Protein 1MSP (pdb70)

InterPro domains:
  IPR000535 Major sperm protein (MSP) domain [PF00635] (10-113)
  IPR000535 Major sperm protein (MSP) domain [PS50202] (9-126)
  IPR008962 PapD-like superfamily [SSF49354] (5-126)
  IPR013783 Immunoglobulin-like fold [G3DSA:2.60.40.10] (2-127)
  IPR051155 Nematode Major Sperm [PTHR22920] (1-126)

Nearest PDB structures (foldseek):
  1msp-assembly1_A  TM=1.008E+00  e=8.948E-22  Ascaris suum
  2bvu-assembly3_C  TM=9.960E-01  e=2.518E-20  Ascaris suum
  2msp-assembly1_A  TM=1.002E+00  e=2.292E-19  Ascaris suum
  1grw-assembly2_B  TM=9.991E-01  e=4.131E-19  Caenorhabditis elegans
  3ikk-assembly1_B  TM=8.705E-01  e=1.548E-07  Homo sapiens

Secondary structure (DSSP, 8-state):
------EEEESSS-EEEES--SS---EEEEEEE-SSS-EEEEEEES-TTTEEEES-EEEE-TT-EEEEEEEE----GGGS--SS-EEEEEEEEPPTT--SS--THHHHSSS--EEEEEEEEEE-/-PPPEEEESSS-EEEESP-SS-EE--EEEEE-SSS-EEEEEEES-TTTEE-SSSEEEE-TT-EEEE--EE----TTTS--SS-EEEEEEEEPPTT--SS--GGGSSSSS--EEEEEEEEEE-

Organism: Ascaris suum (NCBI:txid6253)

Foldseek 3Di:
DDFQDDKAKPVGAAAEDEDDQADKDKDKMKIFAQDQAKKKKFKDKPDPPFKDKPPGIWIAGHRGMDMMIIIGHRDDPVDDDAVDIKMKMKMGGDDPPDDGDDDPCSVVDPDDIDMDIHYYHYHD/DADDKQKVVGAAAEDEDDQQDKDKDKMKIARQGQAKKKKAKDKDPPPFKDKPPGIFIAGHRGMDMMIIMGHHDDPVPDDQPDIKMKMKMFGDDDPDDRDHDCVVVPDPGDIDMDIHGYHYHD

Radius of gyration: 22.61 Å; Cα contacts (8 Å, |Δi|>4): 574; chains: 2; bounding box: 61×41×59 Å

Solvent-accessible surface area: 12755 Å² total; per-residue (Å²): 148,94,87,6,28,79,12,90,10,66,0,49,139,67,0,5,0,12,4,17,21,87,60,110,31,66,24,80,2,32,1,32,1,35,12,70,79,63,2,0,5,20,26,102,39,61,38,72,116,26,4,57,23,94,45,79,46,16,16,6,34,53,157,62,85,34,93,3,23,0,16,3,72,73,35,53,22,103,112,74,89,40,75,93,9,96,2,22,2,34,5,12,30,21,64,163,89,34,73,110,134,43,136,58,79,40,46,138,49,160,69,89,56,84,144,57,68,0,60,9,86,24,14,86,157,8,30,84,10,82,9,76,0,52,118,58,2,5,2,12,3,22,25,99,48,64,38,82,29,91,0,32,1,23,0,51,14,74,117,77,3,0,4,21,20,76,44,70,49,76,71,22,4,58,28,105,37,70,42,17,34,3,59,42,134,70,120,39,98,0,25,0,28,5,77,77,26,107,16,104,108,65,45,30,139,120,7,38,2,17,0,35,6,7,39,24,65,163,86,34,72,60,134,53,44,67,119,44,40,96,65,89,57,39,56,86,163,65,88,0,62,10,93,21,18,93

Structure (mmCIF, N/CA/C/O backbone):
data_1MSP
#
_entry.id   1MSP
#
_cell.length_a   215.360
_cell.length_b   38.480
_cell.length_c   32.460
_cell.angle_alpha   90.00
_cell.angle_beta   93.11
_cell.angle_gamma   90.00
#
_symmetry.space_group_name_H-M   'C 1 2 1'
#
loop_
_entity.id
_entity.type
_entity.pdbx_description
1 polymer 'MAJOR SPERM PROTEIN'
2 water water
#
loop_
_atom_site.group_PDB
_atom_site.id
_atom_site.type_symbol
_atom_site.label_atom_id
_atom_site.label_alt_id
_atom_site.label_comp_id
_atom_site.label_asym_id
_atom_site.label_entity_id
_atom_site.label_seq_id
_atom_site.pdbx_PDB_ins_code
_atom_site.Cartn_x
_atom_site.Cartn_y
_atom_site.Cartn_z
_atom_site.occupancy
_atom_site.B_iso_or_equiv
_atom_site.auth_seq_id
_atom_site.auth_comp_id
_atom_site.auth_asym_id
_atom_site.auth_atom_id
_atom_site.pdbx_PDB_model_num
ATOM 1 N N . SER A 1 3 ? -3.805 -13.181 7.311 1.00 100.00 3 SER A N 1
ATOM 2 C CA . SER A 1 3 ? -3.116 -12.274 8.221 1.00 99.31 3 SER A CA 1
ATOM 3 C C . SER A 1 3 ? -2.195 -12.957 9.236 1.00 98.57 3 SER A C 1
ATOM 4 O O . SER A 1 3 ? -2.575 -13.950 9.871 1.00 100.00 3 SER A O 1
ATOM 7 N N . VAL A 1 4 ? -0.989 -12.388 9.400 1.00 84.32 4 VAL A N 1
ATOM 8 C CA . VAL A 1 4 ? -0.001 -12.872 10.371 1.00 77.09 4 VAL A CA 1
ATOM 9 C C . VAL A 1 4 ? 0.517 -11.792 11.279 1.00 75.98 4 VAL A C 1
ATOM 10 O O . VAL A 1 4 ? 0.801 -10.663 10.876 1.00 86.27 4 VAL A O 1
ATOM 14 N N . PRO A 1 5 ? 0.659 -12.160 12.519 1.00 50.93 5 PRO A N 1
ATOM 15 C CA . PRO A 1 5 ? 1.188 -11.187 13.422 1.00 44.89 5 PRO A CA 1
ATOM 16 C C . PRO A 1 5 ? 2.634 -11.006 13.009 1.00 37.66 5 PRO A C 1
ATOM 17 O O . PRO A 1 5 ? 3.289 -11.968 12.602 1.00 38.19 5 PRO A O 1
ATOM 21 N N . PRO A 1 6 ? 3.096 -9.775 13.013 1.00 26.08 6 PRO A N 1
ATOM 22 C CA . PRO A 1 6 ? 4.453 -9.515 12.612 1.00 23.52 6 PRO A CA 1
ATOM 23 C C 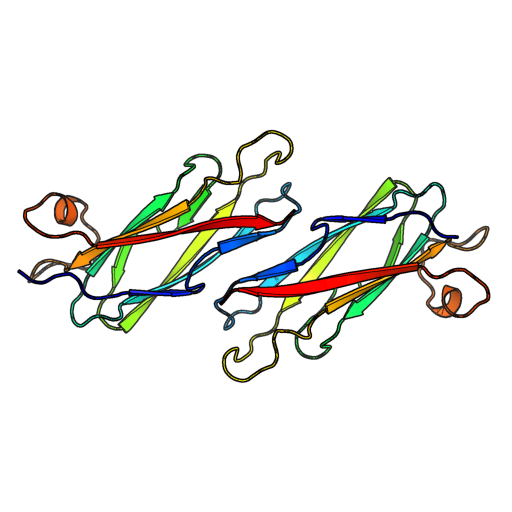. PRO A 1 6 ? 5.299 -10.296 13.575 1.00 38.55 6 PRO A C 1
ATOM 24 O O . PRO A 1 6 ? 4.913 -10.466 14.732 1.00 35.88 6 PRO A O 1
ATOM 28 N N . GLY A 1 7 ? 6.430 -10.806 13.125 1.00 41.70 7 GLY A N 1
ATOM 29 C CA . GLY A 1 7 ? 7.268 -11.569 14.027 1.00 44.87 7 GLY A CA 1
ATOM 30 C C . GLY A 1 7 ? 8.014 -10.704 15.052 1.00 53.23 7 GLY A C 1
ATOM 31 O O . GLY A 1 7 ? 7.759 -9.502 15.191 1.00 54.40 7 GLY A O 1
ATOM 32 N N . ASP A 1 8 ? 8.955 -11.316 15.781 1.00 41.41 8 ASP A N 1
ATOM 33 C CA . ASP A 1 8 ? 9.681 -10.543 16.750 1.00 33.95 8 ASP A CA 1
ATOM 34 C C . ASP A 1 8 ? 10.936 -9.962 16.231 1.00 36.54 8 ASP A C 1
ATOM 35 O O . ASP A 1 8 ? 11.578 -10.428 15.283 1.00 40.00 8 ASP A O 1
ATOM 40 N N . ILE A 1 9 ? 11.276 -8.915 16.938 1.00 37.86 9 ILE A N 1
ATOM 41 C CA . ILE A 1 9 ? 12.517 -8.216 16.732 1.00 36.75 9 ILE A CA 1
ATOM 42 C C . ILE A 1 9 ? 13.357 -8.290 18.002 1.00 41.53 9 ILE A C 1
ATOM 43 O O . ILE A 1 9 ? 12.864 -8.347 19.146 1.00 42.60 9 ILE A O 1
ATOM 48 N N . ASN A 1 10 ? 14.652 -8.212 17.766 1.00 37.40 10 ASN A N 1
ATOM 49 C CA . ASN A 1 10 ? 15.625 -8.207 18.831 1.00 36.22 10 ASN A CA 1
ATOM 50 C C . ASN A 1 10 ? 16.369 -6.880 18.881 1.00 35.75 10 ASN A C 1
ATOM 51 O O . ASN A 1 10 ? 16.881 -6.410 17.870 1.00 34.39 10 ASN A O 1
ATOM 56 N N . THR A 1 11 ? 16.423 -6.247 20.051 1.00 32.90 11 THR A N 1
ATOM 57 C CA . THR A 1 11 ? 17.155 -5.006 20.169 1.00 27.27 11 THR A CA 1
ATOM 58 C C . THR A 1 11 ? 18.242 -5.246 21.176 1.00 40.38 11 THR A C 1
ATOM 59 O O . THR A 1 11 ? 18.243 -6.206 21.939 1.00 43.03 11 THR A O 1
ATOM 63 N N . GLN A 1 12 ? 19.146 -4.295 21.189 1.00 42.04 12 GLN A N 1
ATOM 64 C CA . GLN A 1 12 ? 20.281 -4.270 22.063 1.00 31.47 12 GLN A CA 1
ATOM 65 C C . GLN A 1 12 ? 20.594 -2.833 22.388 1.00 36.05 12 GLN A C 1
ATOM 66 O O . GLN A 1 12 ? 20.942 -2.113 21.438 1.00 32.44 12 GLN A O 1
ATOM 72 N N . PRO A 1 13 ? 20.501 -2.396 23.676 1.00 24.35 13 PRO A N 1
ATOM 73 C CA . PRO A 1 13 ? 20.089 -3.145 24.862 1.00 20.73 13 PRO A CA 1
ATOM 74 C C . PRO A 1 13 ? 18.705 -3.718 24.695 1.00 33.44 13 PRO A C 1
ATOM 75 O O . PRO A 1 13 ? 17.853 -3.172 24.014 1.00 36.70 13 PRO A O 1
ATOM 79 N N . SER A 1 14 ? 18.506 -4.815 25.361 1.00 28.01 14 SER A N 1
ATOM 80 C CA . SER A 1 14 ? 17.248 -5.506 25.282 1.00 30.06 14 SER A CA 1
ATOM 81 C C . SER A 1 14 ? 16.112 -4.929 26.086 1.00 37.46 14 SER A C 1
ATOM 82 O O . SER A 1 14 ? 14.988 -5.290 25.798 1.00 54.96 14 SER A O 1
ATOM 85 N N . GLN A 1 15 ? 16.309 -4.148 27.130 1.00 26.38 15 GLN A N 1
ATOM 86 C CA . GLN A 1 15 ? 15.149 -3.717 27.913 1.00 21.32 15 GLN A CA 1
ATOM 87 C C . GLN A 1 15 ? 15.101 -2.236 28.204 1.00 28.30 15 GLN A C 1
ATOM 88 O O . GLN A 1 15 ? 14.083 -1.680 28.569 1.00 30.28 15 GLN A O 1
ATOM 94 N N . LYS A 1 16 ? 16.228 -1.577 28.073 1.00 26.08 16 LYS A N 1
ATOM 95 C CA . LYS A 1 16 ? 16.221 -0.165 28.340 1.00 20.46 16 LYS A CA 1
ATOM 96 C C . LYS A 1 16 ? 17.448 0.575 27.897 1.00 28.15 16 LYS A C 1
ATOM 97 O O . LYS A 1 16 ? 18.393 0.030 27.358 1.00 33.02 16 LYS A O 1
ATOM 103 N N . ILE A 1 17 ? 17.440 1.853 28.099 1.00 24.42 17 ILE A N 1
ATOM 104 C CA . ILE A 1 17 ? 18.609 2.531 27.690 1.00 25.60 17 ILE A CA 1
ATOM 105 C C . ILE A 1 17 ? 18.933 3.619 28.702 1.00 40.79 17 ILE A C 1
ATOM 106 O O . ILE A 1 17 ? 18.034 4.327 29.180 1.00 40.50 17 ILE A O 1
ATOM 111 N N . VAL A 1 18 ? 20.224 3.685 29.082 1.00 41.97 18 VAL A N 1
ATOM 112 C CA . VAL A 1 18 ? 20.728 4.613 30.082 1.00 36.13 18 VAL A CA 1
ATOM 113 C C . VAL A 1 18 ? 21.641 5.691 29.584 1.00 33.73 18 VAL A C 1
ATOM 114 O O . VAL A 1 18 ? 22.621 5.447 28.907 1.00 39.69 18 VAL A O 1
ATOM 118 N N . PHE A 1 19 ? 21.267 6.892 29.930 1.00 26.33 19 PHE A N 1
ATOM 119 C CA . PHE A 1 19 ? 22.008 8.056 29.588 1.00 33.42 19 PHE A CA 1
ATOM 120 C C . PHE A 1 19 ? 22.709 8.432 30.879 1.00 44.86 19 PHE A C 1
ATOM 121 O O . PHE A 1 19 ? 22.091 8.473 31.969 1.00 38.61 19 PHE A O 1
ATOM 129 N N . ASN A 1 20 ? 24.008 8.679 30.764 1.00 43.39 20 ASN A N 1
ATOM 130 C CA . ASN A 1 20 ? 24.836 9.000 31.918 1.00 40.52 20 ASN A CA 1
ATOM 131 C C . ASN A 1 20 ? 25.200 10.459 31.981 1.00 42.73 20 ASN A C 1
ATOM 132 O O . ASN A 1 20 ? 25.574 11.012 30.940 1.00 46.19 20 ASN A O 1
ATOM 137 N N . ALA A 1 21 ? 25.148 11.076 33.183 1.00 34.28 21 ALA A N 1
ATOM 138 C CA . ALA A 1 21 ? 25.589 12.482 33.345 1.00 33.99 21 ALA A CA 1
ATOM 139 C C . ALA A 1 21 ? 27.074 12.534 32.964 1.00 36.63 21 ALA A C 1
ATOM 140 O O . ALA A 1 21 ? 27.739 11.509 32.968 1.00 43.18 21 ALA A O 1
ATOM 142 N N . PRO A 1 22 ? 27.657 13.672 32.653 1.00 32.32 22 PRO A N 1
ATOM 143 C CA . PRO A 1 22 ? 27.070 14.987 32.604 1.00 35.22 22 PRO A CA 1
ATOM 144 C C . PRO A 1 22 ? 26.203 15.254 31.338 1.00 57.83 22 PRO A C 1
ATOM 145 O O . PRO A 1 22 ? 26.488 14.782 30.219 1.00 55.76 22 PRO A O 1
ATOM 149 N N . TYR A 1 23 ? 25.163 16.084 31.547 1.00 57.29 23 TYR A N 1
ATOM 150 C CA . TYR A 1 23 ? 24.200 16.494 30.531 1.00 55.71 23 TYR A CA 1
ATOM 151 C C . TYR A 1 23 ? 24.418 17.884 29.937 1.00 61.16 23 TYR A C 1
ATOM 152 O O . TYR A 1 23 ? 23.474 18.655 29.754 1.00 61.51 23 TYR A O 1
ATOM 161 N N . ASP A 1 24 ? 25.659 18.220 29.625 1.00 58.49 24 ASP A N 1
ATOM 162 C CA . ASP A 1 24 ? 25.925 19.523 29.066 1.00 59.11 24 ASP A CA 1
ATOM 163 C C . ASP A 1 24 ? 26.526 19.375 27.709 1.00 66.10 24 ASP A C 1
ATOM 164 O O . ASP A 1 24 ? 26.960 20.321 27.063 1.00 62.80 24 ASP A O 1
ATOM 169 N N . ASP A 1 25 ? 26.515 18.140 27.298 1.00 74.28 25 ASP A N 1
ATOM 170 C CA . ASP A 1 25 ? 27.035 17.836 26.000 1.00 83.52 25 ASP A CA 1
ATOM 171 C C . ASP A 1 25 ? 26.007 16.993 25.225 1.00 88.52 25 ASP A C 1
ATOM 172 O O . ASP A 1 25 ? 25.145 16.322 25.813 1.00 81.49 25 ASP A O 1
ATOM 174 N N . LYS A 1 26 ? 26.076 17.044 23.896 1.00 85.54 26 LYS A N 1
ATOM 175 C CA . LYS A 1 26 ? 25.162 16.244 23.111 1.00 83.75 26 LYS A CA 1
ATOM 176 C C . LYS A 1 26 ? 25.707 14.829 23.026 1.00 79.06 26 LYS A C 1
ATOM 177 O O . LYS A 1 26 ? 26.649 14.541 22.276 1.00 74.13 26 LYS A O 1
ATOM 181 N N . HIS A 1 27 ? 25.090 13.966 23.836 1.00 74.28 27 HIS A N 1
ATOM 182 C CA . HIS A 1 27 ? 25.424 12.552 23.955 1.00 71.67 27 HIS A CA 1
ATOM 183 C C . HIS A 1 27 ? 24.684 11.628 22.949 1.00 66.04 27 HIS A C 1
ATOM 184 O O . HIS A 1 27 ? 23.478 11.413 23.045 1.00 73.56 27 HIS A O 1
ATOM 186 N N . THR A 1 28 ? 25.415 11.047 21.984 1.00 46.93 28 THR A N 1
ATOM 187 C CA . THR A 1 28 ? 24.825 10.160 20.994 1.00 41.87 28 THR A CA 1
ATOM 188 C C . THR A 1 28 ? 25.105 8.659 21.151 1.00 47.34 28 THR A C 1
ATOM 189 O O . THR A 1 28 ? 26.113 8.182 20.651 1.00 53.65 28 THR A O 1
ATOM 193 N N . TYR A 1 29 ? 24.202 7.891 21.797 1.00 40.71 29 TYR A N 1
ATOM 194 C CA . TYR A 1 29 ? 24.332 6.439 21.978 1.00 37.99 29 TYR A CA 1
ATOM 195 C C . TYR A 1 29 ? 23.950 5.718 20.686 1.00 45.66 29 TYR A C 1
ATOM 196 O O . TYR A 1 29 ? 23.833 6.353 19.649 1.00 50.24 29 TYR A O 1
ATOM 205 N N . HIS A 1 30 ? 23.760 4.393 20.719 1.00 40.28 30 HIS A N 1
ATOM 206 C CA . HIS A 1 30 ? 23.419 3.627 19.525 1.00 36.09 30 HIS A CA 1
ATOM 207 C C . HIS A 1 30 ? 22.563 2.426 19.884 1.00 47.89 30 HIS A C 1
ATOM 208 O O . HIS A 1 30 ? 22.656 1.896 20.983 1.00 54.65 30 HIS A O 1
ATOM 215 N N . ILE A 1 31 ? 21.713 1.989 18.945 1.00 46.75 31 ILE A N 1
ATOM 216 C CA . ILE A 1 31 ? 20.885 0.829 19.167 1.00 43.35 31 ILE A CA 1
ATOM 217 C C . ILE A 1 31 ? 21.005 -0.105 17.999 1.00 34.01 31 ILE A C 1
ATOM 218 O O . ILE A 1 31 ? 21.281 0.319 16.894 1.00 41.82 31 ILE A O 1
ATOM 223 N N . LYS A 1 32 ? 20.815 -1.376 18.248 1.00 26.37 32 LYS A N 1
ATOM 224 C CA . LYS A 1 32 ? 20.904 -2.378 17.228 1.00 28.41 32 LYS A CA 1
ATOM 225 C C . LYS A 1 32 ? 19.557 -3.017 17.145 1.00 31.12 32 LYS A C 1
ATOM 226 O O . LYS A 1 32 ? 19.009 -3.430 18.172 1.00 27.81 32 LYS A O 1
ATOM 231 N N . ILE A 1 33 ? 19.032 -3.069 15.931 1.00 31.50 33 ILE A N 1
ATOM 232 C CA . ILE A 1 33 ? 17.758 -3.699 15.741 1.00 33.78 33 ILE A CA 1
ATOM 233 C C . ILE A 1 33 ? 17.909 -4.808 14.775 1.00 29.21 33 ILE A C 1
ATOM 234 O O . ILE A 1 33 ? 18.532 -4.713 13.715 1.00 35.98 33 ILE A O 1
ATOM 239 N N . THR A 1 34 ? 17.303 -5.869 15.141 1.00 23.75 34 THR A N 1
ATOM 240 C CA . THR A 1 34 ? 17.413 -6.976 14.264 1.00 29.36 34 THR A CA 1
ATOM 241 C C . THR A 1 34 ? 16.077 -7.613 13.975 1.00 34.75 34 THR A C 1
ATOM 242 O O . THR A 1 34 ? 15.252 -7.738 14.855 1.00 31.73 34 THR A O 1
ATOM 246 N N . ASN A 1 35 ? 15.835 -8.007 12.733 1.00 32.40 35 ASN A N 1
ATOM 247 C CA . ASN A 1 35 ? 14.570 -8.646 12.440 1.00 29.52 35 ASN A CA 1
ATOM 248 C C . ASN A 1 35 ? 14.650 -10.126 12.738 1.00 38.25 35 ASN A C 1
ATOM 249 O O . ASN A 1 35 ? 15.226 -10.886 11.939 1.00 41.43 35 ASN A O 1
ATOM 254 N N . ALA A 1 36 ? 14.056 -10.549 13.863 1.00 32.29 36 ALA A N 1
ATOM 255 C CA . ALA A 1 36 ? 14.097 -11.954 14.233 1.00 32.79 36 ALA A CA 1
ATOM 256 C C . ALA A 1 36 ? 12.917 -12.759 13.775 1.00 44.30 36 ALA A C 1
ATOM 257 O O . ALA A 1 36 ? 12.567 -13.746 14.404 1.00 47.31 36 ALA A O 1
ATOM 259 N N . GLY A 1 37 ? 12.328 -12.332 12.673 1.00 52.41 37 GLY A N 1
ATOM 260 C CA . GLY A 1 37 ? 11.179 -12.995 12.094 1.00 54.38 37 GLY A CA 1
ATOM 261 C C . GLY A 1 37 ? 11.485 -13.668 10.758 1.00 61.03 37 GLY A C 1
ATOM 262 O O . GLY A 1 37 ? 12.635 -13.699 10.300 1.00 60.72 37 GLY A O 1
ATOM 263 N N . GLY A 1 38 ? 10.416 -14.188 10.136 1.00 58.03 38 GLY A N 1
ATOM 264 C CA . GLY A 1 38 ? 10.459 -14.864 8.851 1.00 52.40 38 GLY A CA 1
ATOM 265 C C . GLY A 1 38 ? 10.113 -13.964 7.662 1.00 49.02 38 GLY A C 1
ATOM 266 O O . GLY A 1 38 ? 10.407 -14.319 6.528 1.00 52.66 38 GLY A O 1
ATOM 267 N N . ARG A 1 39 ? 9.494 -12.805 7.890 1.00 42.78 39 ARG A N 1
ATOM 268 C CA . ARG A 1 39 ? 9.135 -11.917 6.780 1.00 44.03 39 ARG A CA 1
ATOM 269 C C . ARG A 1 39 ? 9.562 -10.492 6.989 1.00 40.29 39 ARG A C 1
ATOM 270 O O . ARG A 1 39 ? 9.579 -10.005 8.107 1.00 50.03 39 ARG A O 1
ATOM 274 N N . ARG A 1 40 ? 9.857 -9.856 5.864 1.00 24.15 40 ARG A N 1
ATOM 275 C CA . ARG A 1 40 ? 10.236 -8.479 5.791 1.00 20.34 40 ARG A CA 1
ATOM 276 C C . ARG A 1 40 ? 9.295 -7.670 6.628 1.00 23.83 40 ARG A C 1
ATOM 277 O O . ARG A 1 40 ? 8.138 -8.042 6.818 1.00 33.30 40 ARG A O 1
ATOM 285 N N . ILE A 1 41 ? 9.792 -6.597 7.166 1.00 17.83 41 ILE A N 1
ATOM 286 C CA . ILE A 1 41 ? 8.951 -5.778 8.017 1.00 24.51 41 ILE A CA 1
ATOM 287 C C . ILE A 1 41 ? 9.414 -4.345 7.823 1.00 25.54 41 ILE A C 1
ATOM 288 O O . ILE A 1 41 ? 10.470 -4.114 7.295 1.00 32.65 41 ILE A O 1
ATOM 293 N N . GLY A 1 42 ? 8.632 -3.375 8.232 1.00 17.26 42 GLY A N 1
ATOM 294 C CA . GLY A 1 42 ? 8.977 -1.978 8.112 1.00 16.44 42 GLY A CA 1
ATOM 295 C C . GLY A 1 42 ? 8.843 -1.498 9.526 1.00 22.88 42 GLY A C 1
ATOM 296 O O . GLY A 1 42 ? 8.094 -2.070 10.321 1.00 23.04 42 GLY A O 1
ATOM 297 N N . TRP A 1 43 ? 9.586 -0.503 9.870 1.00 18.23 43 TRP A N 1
ATOM 298 C CA . TRP A 1 43 ? 9.502 -0.120 11.251 1.00 23.91 43 TRP A CA 1
ATOM 299 C C . TRP A 1 43 ? 9.725 1.347 11.271 1.00 22.22 43 TRP A C 1
ATOM 300 O O . TRP A 1 43 ? 10.278 1.918 10.329 1.00 23.71 43 TRP A O 1
ATOM 311 N N . ALA A 1 44 ? 9.257 1.931 12.338 1.00 21.24 44 ALA A N 1
ATOM 312 C CA . ALA A 1 44 ? 9.411 3.348 12.528 1.00 29.85 44 ALA A CA 1
ATOM 313 C C . ALA A 1 44 ? 9.499 3.569 14.026 1.00 33.32 44 ALA A C 1
ATOM 314 O O . ALA A 1 44 ? 9.046 2.691 14.757 1.00 30.43 44 ALA A O 1
ATOM 316 N N . ILE A 1 45 ? 10.110 4.693 14.441 1.00 32.60 45 ILE A N 1
ATOM 317 C CA . ILE A 1 45 ? 10.353 5.047 15.848 1.00 34.32 45 ILE A CA 1
ATOM 318 C C . ILE A 1 45 ? 9.652 6.301 16.281 1.00 42.98 45 ILE A C 1
ATOM 319 O O . ILE A 1 45 ? 9.375 7.189 15.486 1.00 42.24 45 ILE A O 1
ATOM 324 N N . LYS A 1 46 ? 9.406 6.358 17.568 1.00 43.04 46 LYS A N 1
ATOM 325 C CA . LYS A 1 46 ? 8.773 7.499 18.170 1.00 43.81 46 LYS A CA 1
ATOM 326 C C . LYS A 1 46 ? 9.457 7.770 19.521 1.00 47.96 46 LYS A C 1
ATOM 327 O O . LYS A 1 46 ? 9.851 6.832 20.224 1.00 49.63 46 LYS A O 1
ATOM 331 N N . THR A 1 47 ? 9.621 9.023 19.923 1.00 40.39 47 THR A N 1
ATOM 332 C CA . THR A 1 47 ? 10.256 9.292 21.213 1.00 38.19 47 THR A CA 1
ATOM 333 C C . THR A 1 47 ? 9.343 10.157 22.021 1.00 48.23 47 THR A C 1
ATOM 334 O O . THR A 1 47 ? 8.444 10.774 21.466 1.00 52.27 47 THR A O 1
ATOM 338 N N . THR A 1 48 ? 9.571 10.196 23.329 1.00 47.84 48 THR A N 1
ATOM 339 C CA . THR A 1 48 ? 8.702 10.996 24.182 1.00 44.98 48 THR A CA 1
ATOM 340 C C . THR A 1 48 ? 8.965 12.462 24.099 1.00 50.47 48 THR A C 1
ATOM 341 O O . THR A 1 48 ? 8.092 13.221 24.491 1.00 50.18 48 THR A O 1
ATOM 345 N N . ASN A 1 49 ? 10.165 12.833 23.635 1.00 52.24 49 ASN A N 1
ATOM 346 C CA . ASN A 1 49 ? 10.603 14.223 23.513 1.00 51.85 49 ASN A CA 1
ATOM 347 C C . ASN A 1 49 ? 11.151 14.565 22.137 1.00 57.65 49 ASN A C 1
ATOM 348 O O . ASN A 1 49 ? 12.299 14.244 21.791 1.00 52.92 49 ASN A O 1
ATOM 353 N N . MET A 1 50 ? 10.351 15.247 21.332 1.00 50.98 50 MET A N 1
ATOM 354 C CA . MET A 1 50 ? 10.869 15.604 20.037 1.00 48.54 50 MET A CA 1
ATOM 355 C C . MET A 1 50 ? 12.075 16.535 20.175 1.00 63.79 50 MET A C 1
ATOM 356 O O . MET A 1 50 ? 13.016 16.468 19.375 1.00 73.03 50 MET A O 1
ATOM 357 N N . ARG A 1 51 ? 12.033 17.424 21.185 1.00 61.24 51 ARG A N 1
ATOM 358 C CA . ARG A 1 51 ? 13.088 18.412 21.424 1.00 65.43 51 ARG A CA 1
ATOM 359 C C . ARG A 1 51 ? 14.383 17.826 21.921 1.00 69.00 51 ARG A C 1
ATOM 360 O O . ARG A 1 51 ? 15.431 17.966 21.293 1.00 65.80 51 ARG A O 1
ATOM 363 N N . ARG A 1 52 ? 14.271 17.180 23.079 1.00 68.31 52 ARG A N 1
ATOM 364 C CA . ARG A 1 52 ? 15.398 16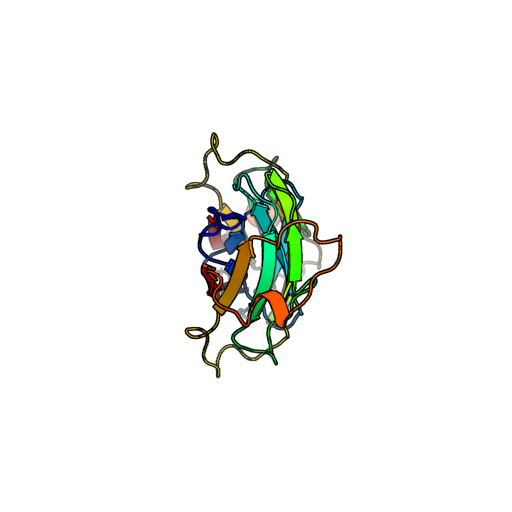.553 23.735 1.00 68.88 52 ARG A CA 1
ATOM 365 C C . ARG A 1 52 ? 15.973 15.322 23.022 1.00 71.41 52 ARG A C 1
ATOM 366 O O . ARG A 1 52 ? 17.178 15.288 22.789 1.00 74.64 52 ARG A O 1
ATOM 374 N N . LEU A 1 53 ? 15.109 14.350 22.619 1.00 60.17 53 LEU A N 1
ATOM 375 C CA . LEU A 1 53 ? 15.502 13.108 21.888 1.00 51.65 53 LEU A CA 1
ATOM 376 C C . LEU A 1 53 ? 15.510 13.191 20.351 1.00 60.16 53 LEU A C 1
ATOM 377 O O . LEU A 1 53 ? 14.780 13.932 19.683 1.00 70.46 53 LEU A O 1
ATOM 382 N N . SER A 1 54 ? 16.359 12.381 19.774 1.00 47.20 54 SER A N 1
ATOM 383 C CA . SER A 1 54 ? 16.447 12.340 18.351 1.00 46.24 54 SER A CA 1
ATOM 384 C C . SER A 1 54 ? 16.904 10.946 17.902 1.00 58.57 54 SER A C 1
ATOM 385 O O . SER A 1 54 ? 17.615 10.241 18.626 1.00 61.66 54 SER A O 1
ATOM 388 N N . VAL A 1 55 ? 16.456 10.519 16.713 1.00 49.26 55 VAL A N 1
ATOM 389 C CA . VAL A 1 55 ? 16.839 9.233 16.189 1.00 35.54 55 VAL A CA 1
ATOM 390 C C . VAL A 1 55 ? 17.107 9.306 14.732 1.00 39.82 55 VAL A C 1
ATOM 391 O O . VAL A 1 55 ? 16.531 10.110 14.008 1.00 51.07 55 VAL A O 1
ATOM 395 N N . ASP A 1 56 ? 17.996 8.443 14.324 1.00 33.45 56 ASP A N 1
ATOM 396 C CA . ASP A 1 56 ? 18.393 8.419 12.968 1.00 33.70 56 ASP A CA 1
ATOM 397 C C . ASP A 1 56 ? 19.041 7.101 12.746 1.00 42.59 56 ASP A C 1
ATOM 398 O O . ASP A 1 56 ? 19.963 6.728 13.435 1.00 51.79 56 ASP A O 1
ATOM 403 N N . PRO A 1 57 ? 18.525 6.382 11.792 1.00 36.55 57 PRO A N 1
ATOM 404 C CA . PRO A 1 57 ? 17.416 6.774 10.980 1.00 31.11 57 PRO A CA 1
ATOM 405 C C . PRO A 1 57 ? 16.178 6.497 11.788 1.00 38.64 57 PRO A C 1
ATOM 406 O O . PRO A 1 57 ? 16.221 5.699 12.738 1.00 38.00 57 PRO A O 1
ATOM 410 N N . PRO A 1 58 ? 15.094 7.155 11.372 1.00 41.69 58 PRO A N 1
ATOM 411 C CA . PRO A 1 58 ? 13.757 7.125 11.978 1.00 39.68 58 PRO A CA 1
ATOM 412 C C . PRO A 1 58 ? 12.796 6.022 11.506 1.00 41.87 58 PRO A C 1
ATOM 413 O O . PRO A 1 58 ? 11.773 5.738 12.182 1.00 40.24 58 PRO A O 1
ATOM 417 N N . CYS A 1 59 ? 13.087 5.392 10.372 1.00 28.00 59 CYS A N 1
ATOM 418 C CA . CYS A 1 59 ? 12.201 4.322 9.931 1.00 31.86 59 CYS A CA 1
ATOM 419 C C . CYS A 1 59 ? 12.882 3.526 8.884 1.00 31.66 59 CYS A C 1
ATOM 420 O O . CYS A 1 59 ? 13.962 3.895 8.455 1.00 35.42 59 CYS A O 1
ATOM 423 N N . GLY A 1 60 ? 12.261 2.438 8.463 1.00 22.92 60 GLY A N 1
ATOM 424 C CA . GLY A 1 60 ? 12.930 1.673 7.442 1.00 17.05 60 GLY A CA 1
ATOM 425 C C . GLY A 1 60 ? 12.252 0.355 7.286 1.00 23.72 60 GLY A C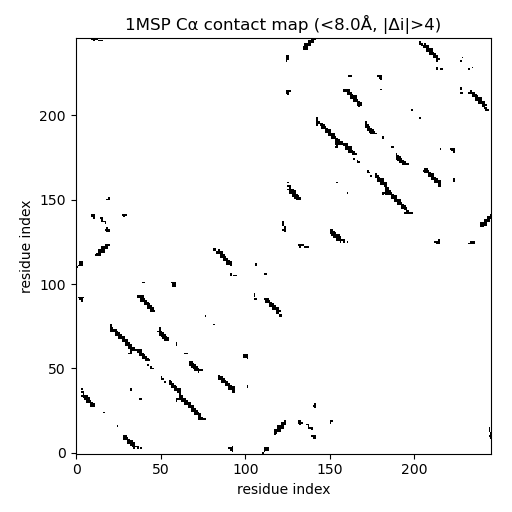 1
ATOM 426 O O . GLY A 1 60 ? 11.159 0.171 7.849 1.00 29.78 60 GLY A O 1
ATOM 427 N N . VAL A 1 61 ? 12.955 -0.540 6.544 1.00 21.17 61 VAL A N 1
ATOM 428 C CA . VAL A 1 61 ? 12.584 -1.907 6.189 1.00 24.61 61 VAL A CA 1
ATOM 429 C C . VAL A 1 61 ? 13.757 -2.855 6.365 1.00 24.49 61 VAL A C 1
ATOM 430 O O . VAL A 1 61 ? 14.805 -2.537 5.863 1.00 27.99 61 VAL A O 1
ATOM 434 N N . LEU A 1 62 ? 13.562 -4.012 7.031 1.00 25.07 62 LEU A N 1
ATOM 435 C CA . LEU A 1 62 ? 14.562 -5.052 7.290 1.00 23.10 62 LEU A CA 1
ATOM 436 C C . LEU A 1 62 ? 14.106 -6.387 6.782 1.00 27.65 62 LEU A C 1
ATOM 437 O O . LEU A 1 62 ? 13.056 -6.869 7.169 1.00 29.96 62 LEU A O 1
ATOM 442 N N . ASP A 1 63 ? 14.897 -7.067 5.989 1.00 31.09 63 ASP A N 1
ATOM 443 C CA . ASP A 1 63 ? 14.471 -8.382 5.619 1.00 23.77 63 ASP A CA 1
ATOM 444 C C . ASP A 1 63 ? 14.796 -9.234 6.811 1.00 35.92 63 ASP A C 1
ATOM 445 O O . ASP A 1 63 ? 15.514 -8.801 7.705 1.00 43.77 63 ASP A O 1
ATOM 450 N N . PRO A 1 64 ? 14.284 -10.447 6.835 1.00 39.80 64 PRO A N 1
ATOM 451 C CA . PRO A 1 64 ? 14.506 -11.321 7.978 1.00 40.16 64 PRO A CA 1
ATOM 452 C C . PRO A 1 64 ? 15.960 -11.511 8.340 1.00 45.86 64 PRO A C 1
ATOM 453 O O . PRO A 1 64 ? 16.745 -11.797 7.459 1.00 45.63 64 PRO A O 1
ATOM 457 N N . LYS A 1 65 ? 16.288 -11.381 9.644 1.00 46.67 65 LYS A N 1
ATOM 458 C CA . LYS A 1 65 ? 17.637 -11.558 10.172 1.00 34.74 65 LYS A CA 1
ATOM 459 C C . LYS A 1 65 ? 18.526 -10.411 9.796 1.00 38.41 65 LYS A C 1
ATOM 460 O O . LYS A 1 65 ? 19.718 -10.514 9.956 1.00 47.59 65 LYS A O 1
ATOM 466 N N . GLU A 1 66 ? 17.974 -9.349 9.252 1.00 37.27 66 GLU A N 1
ATOM 467 C CA . GLU A 1 66 ? 18.760 -8.203 8.843 1.00 32.45 66 GLU A CA 1
ATOM 468 C C . GLU A 1 66 ? 18.848 -7.306 10.034 1.00 33.09 66 GLU A C 1
ATOM 469 O O . GLU A 1 66 ? 17.998 -7.357 10.917 1.00 37.77 66 GLU A O 1
ATOM 475 N N . LYS A 1 67 ? 19.863 -6.475 10.088 1.00 29.41 67 LYS A N 1
ATOM 476 C CA . LYS A 1 67 ? 19.927 -5.639 11.258 1.00 28.19 67 LYS A CA 1
ATOM 477 C C . LYS A 1 67 ? 20.309 -4.239 10.930 1.00 31.15 67 LYS A C 1
ATOM 478 O O . LYS A 1 67 ? 20.915 -3.946 9.915 1.00 39.92 67 LYS A O 1
ATOM 482 N N . VAL A 1 68 ? 19.919 -3.373 11.815 1.00 22.36 68 VAL A N 1
ATOM 483 C CA . VAL A 1 68 ? 20.237 -2.027 11.584 1.00 24.30 68 VAL A CA 1
ATOM 484 C C . VAL A 1 68 ? 20.745 -1.402 12.870 1.00 33.00 68 VAL A C 1
ATOM 485 O O . VAL A 1 68 ? 20.334 -1.773 13.980 1.00 26.98 68 VAL A O 1
ATOM 489 N N . LEU A 1 69 ? 21.634 -0.442 12.673 1.00 34.98 69 LEU A N 1
ATOM 490 C CA . LEU A 1 69 ? 22.254 0.295 13.738 1.00 39.31 69 LEU A CA 1
ATOM 491 C C . LEU A 1 69 ? 21.828 1.726 13.671 1.00 44.77 69 LEU A C 1
ATOM 492 O O . LEU A 1 69 ? 22.207 2.506 12.787 1.00 49.38 69 LEU A O 1
ATOM 497 N N . MET A 1 70 ? 21.016 2.063 14.641 1.00 37.45 70 MET A N 1
ATOM 498 C CA . MET A 1 70 ? 20.481 3.378 14.681 1.00 37.71 70 MET A CA 1
ATOM 499 C C . MET A 1 70 ? 20.986 4.246 15.802 1.00 44.16 70 MET A C 1
ATOM 500 O O . MET A 1 70 ? 21.364 3.758 16.869 1.00 39.50 70 MET A O 1
ATOM 505 N N . ALA A 1 71 ? 20.912 5.557 15.544 1.00 38.23 71 ALA A N 1
ATOM 506 C CA . ALA A 1 71 ? 21.387 6.547 16.466 1.00 36.54 71 ALA A CA 1
ATOM 507 C C . ALA A 1 71 ? 20.446 7.416 17.307 1.00 46.18 71 ALA A C 1
ATOM 508 O O . ALA A 1 71 ? 19.717 8.266 16.818 1.00 50.02 71 ALA A O 1
ATOM 510 N N . VAL A 1 72 ? 20.565 7.262 18.627 1.00 39.01 72 VAL A N 1
ATOM 511 C CA . VAL A 1 72 ? 19.813 8.033 19.589 1.00 35.48 72 VAL A CA 1
ATOM 512 C C . VAL A 1 72 ? 20.661 9.158 20.210 1.00 49.66 72 VAL A C 1
ATOM 513 O O . VAL A 1 72 ? 21.765 8.925 20.667 1.00 58.73 72 VAL A O 1
ATOM 517 N N . SER A 1 73 ? 20.141 10.392 20.234 1.00 40.99 73 SER A N 1
ATOM 518 C CA . SER A 1 73 ? 20.843 11.522 20.776 1.00 34.56 73 SER A CA 1
ATOM 519 C C . SER A 1 73 ? 20.170 12.163 21.929 1.00 48.53 73 SER A C 1
ATOM 520 O O . SER A 1 73 ? 19.030 11.874 22.218 1.00 51.20 73 SER A O 1
ATOM 523 N N . CYS A 1 74 ? 20.906 13.039 22.591 1.00 55.08 74 CYS A N 1
ATOM 524 C CA . CYS A 1 74 ? 20.390 13.749 23.738 1.00 52.08 74 CYS A CA 1
ATOM 525 C C . CYS A 1 74 ? 20.927 15.172 23.646 1.00 70.22 74 CYS A C 1
ATOM 526 O O . CYS A 1 74 ? 22.068 15.344 23.241 1.00 75.81 74 CYS A O 1
ATOM 529 N N . ASP A 1 75 ? 20.087 16.184 23.928 1.00 74.37 75 ASP A N 1
ATOM 530 C CA . ASP A 1 75 ? 20.471 17.602 23.877 1.00 73.59 75 ASP A CA 1
ATOM 531 C C . ASP A 1 75 ? 20.818 17.979 25.288 1.00 59.88 75 ASP A C 1
ATOM 532 O O . ASP A 1 75 ? 20.488 17.268 26.253 1.00 51.95 75 ASP A O 1
ATOM 537 N N . THR A 1 76 ? 21.493 19.087 25.381 1.00 50.52 76 THR A N 1
ATOM 538 C CA . THR A 1 76 ? 21.865 19.568 26.660 1.00 47.73 76 THR A CA 1
ATOM 539 C C . THR A 1 76 ? 20.570 19.793 27.394 1.00 55.97 76 THR A C 1
ATOM 540 O O . THR A 1 76 ? 19.519 19.938 26.776 1.00 59.14 76 THR A O 1
ATOM 544 N N . PHE A 1 77 ? 20.634 19.840 28.702 1.00 51.09 77 PHE A N 1
ATOM 545 C CA . PHE A 1 77 ? 19.431 20.094 29.448 1.00 47.40 77 PHE A CA 1
ATOM 546 C C . PHE A 1 77 ? 19.772 20.237 30.907 1.00 62.24 77 PHE A C 1
ATOM 547 O O . PHE A 1 77 ? 20.948 20.185 31.240 1.00 70.02 77 PHE A O 1
ATOM 555 N N . ASN A 1 78 ? 18.771 20.446 31.767 1.00 65.84 78 ASN A N 1
ATOM 556 C CA . ASN A 1 78 ? 18.976 20.626 33.215 1.00 68.20 78 ASN A CA 1
ATOM 557 C C . ASN A 1 78 ? 18.128 19.683 34.040 1.00 70.52 78 ASN A C 1
ATOM 558 O O . ASN A 1 78 ? 16.974 19.958 34.367 1.00 71.24 78 ASN A O 1
ATOM 560 N N . ALA A 1 79 ? 18.729 18.582 34.400 1.00 64.85 79 ALA A N 1
ATOM 561 C CA . ALA A 1 79 ? 18.074 17.552 35.166 1.00 65.04 79 ALA A CA 1
ATOM 562 C C . ALA A 1 79 ? 17.381 17.977 36.447 1.00 78.84 79 ALA A C 1
ATOM 563 O O . ALA A 1 79 ? 16.364 17.412 36.849 1.00 74.59 79 ALA A O 1
ATOM 565 N N . ALA A 1 80 ? 17.995 18.937 37.113 1.00 95.74 80 ALA A N 1
ATOM 566 C CA . ALA A 1 80 ? 17.531 19.443 38.393 1.00 98.68 80 ALA A CA 1
ATOM 567 C C . ALA A 1 80 ? 16.101 19.953 38.393 1.00 100.00 80 ALA A C 1
ATOM 568 O O . ALA A 1 80 ? 15.477 20.136 39.443 1.00 100.00 80 ALA A O 1
ATOM 570 N N . THR A 1 81 ? 15.563 20.181 37.212 1.00 92.42 81 THR A N 1
ATOM 571 C CA . THR A 1 81 ? 14.231 20.715 37.146 1.00 89.77 81 THR A CA 1
ATOM 572 C C . THR A 1 81 ? 13.297 20.039 36.163 1.00 92.24 81 THR A C 1
ATOM 573 O O . THR A 1 81 ? 12.152 20.449 36.029 1.00 100.00 81 THR A O 1
ATOM 577 N N . GLU A 1 82 ? 13.740 19.033 35.439 1.00 77.50 82 GLU A N 1
ATOM 578 C CA . GLU A 1 82 ? 12.823 18.443 34.494 1.00 71.55 82 GLU A CA 1
ATOM 579 C C . GLU A 1 82 ? 12.387 17.057 34.865 1.00 74.00 82 GLU A C 1
ATOM 580 O O . GLU A 1 82 ? 12.773 16.527 35.917 1.00 72.02 82 GLU A O 1
ATOM 586 N N . ASP A 1 83 ? 11.558 16.490 33.988 1.00 69.03 83 ASP A N 1
ATOM 587 C CA . ASP A 1 83 ? 11.114 15.151 34.240 1.00 66.81 83 ASP A CA 1
ATOM 588 C C . ASP A 1 83 ? 11.969 14.147 33.531 1.00 69.44 83 ASP A C 1
ATOM 589 O O . ASP A 1 83 ? 12.216 14.258 32.321 1.00 66.00 83 ASP A O 1
ATOM 594 N N . LEU A 1 84 ? 12.435 13.204 34.353 1.00 65.76 84 LEU A N 1
ATOM 595 C CA . LEU A 1 84 ? 13.320 12.143 33.934 1.00 62.73 84 LEU A CA 1
ATOM 596 C C . LEU A 1 84 ? 12.847 10.755 34.239 1.00 65.13 84 LEU A C 1
ATOM 597 O O . LEU A 1 84 ? 13.499 9.796 33.822 1.00 70.44 84 LEU A O 1
ATOM 602 N N . ASN A 1 85 ? 11.754 10.620 34.945 1.00 54.86 85 ASN A N 1
ATOM 603 C CA . ASN A 1 85 ? 11.293 9.284 35.210 1.00 52.66 85 ASN A CA 1
ATOM 604 C C . ASN A 1 85 ? 10.354 8.831 34.093 1.00 46.77 85 ASN A C 1
ATOM 605 O O . ASN A 1 85 ? 9.893 7.708 34.157 1.00 50.95 85 ASN A O 1
ATOM 606 N N . ASN A 1 86 ? 10.067 9.690 33.088 1.00 37.81 86 ASN A N 1
ATOM 607 C CA . ASN A 1 86 ? 9.086 9.377 32.028 1.00 42.46 86 ASN A CA 1
ATOM 608 C C . ASN A 1 86 ? 9.413 9.285 30.519 1.00 46.47 86 ASN A C 1
ATOM 609 O O . ASN A 1 86 ? 8.478 9.174 29.744 1.00 45.20 86 ASN A O 1
ATOM 614 N N . ASP A 1 87 ? 10.658 9.356 30.067 1.00 37.52 87 ASP A N 1
ATOM 615 C CA . ASP A 1 87 ? 10.905 9.323 28.641 1.00 30.83 87 ASP A CA 1
ATOM 616 C C . ASP A 1 87 ? 11.007 7.894 28.119 1.00 39.21 87 ASP A C 1
ATOM 617 O O . ASP A 1 87 ? 11.175 6.950 28.911 1.00 34.72 87 ASP A O 1
ATOM 622 N N . ARG A 1 88 ? 10.876 7.720 26.794 1.00 31.08 88 ARG A N 1
ATOM 623 C CA . ARG A 1 88 ? 10.889 6.383 26.197 1.00 27.41 88 ARG A CA 1
ATOM 624 C C . ARG A 1 88 ? 11.071 6.427 24.709 1.00 29.87 88 ARG A C 1
ATOM 625 O O . ARG A 1 88 ? 10.787 7.424 24.073 1.00 32.36 88 ARG A O 1
ATOM 633 N N . ILE A 1 89 ? 11.466 5.301 24.151 1.00 26.11 89 ILE A N 1
ATOM 634 C CA . ILE A 1 89 ? 11.631 5.177 22.716 1.00 28.65 89 ILE A CA 1
ATOM 635 C C . ILE A 1 89 ? 10.817 3.987 22.260 1.00 39.05 89 ILE A C 1
ATOM 636 O O . ILE A 1 89 ? 11.048 2.883 22.768 1.00 40.10 89 ILE A O 1
ATOM 641 N N . THR A 1 90 ? 9.857 4.196 21.330 1.00 28.92 90 THR A N 1
ATOM 642 C CA . THR A 1 90 ? 8.992 3.115 20.849 1.00 25.50 90 THR A CA 1
ATOM 643 C C . THR A 1 90 ? 9.323 2.749 19.447 1.00 28.16 90 THR A C 1
ATOM 644 O O . THR A 1 90 ? 9.527 3.618 18.603 1.00 34.95 90 THR A O 1
ATOM 648 N N . ILE A 1 91 ? 9.376 1.450 19.266 1.00 23.16 91 ILE A N 1
ATOM 649 C CA . ILE A 1 91 ? 9.616 0.873 17.979 1.00 28.13 91 ILE A CA 1
ATOM 650 C C . ILE A 1 91 ? 8.334 0.203 17.517 1.00 36.71 91 ILE A C 1
ATOM 651 O O . ILE A 1 91 ? 7.838 -0.732 18.122 1.00 34.08 91 ILE A O 1
ATOM 656 N N . GLU A 1 92 ? 7.765 0.674 16.440 1.00 34.17 92 GLU A N 1
ATOM 657 C CA . GLU A 1 92 ? 6.550 0.080 15.968 1.00 30.95 92 GLU A CA 1
ATOM 658 C C . GLU A 1 92 ? 6.873 -0.629 14.691 1.00 23.33 92 GLU A C 1
ATOM 659 O O . GLU A 1 92 ? 7.647 -0.157 13.880 1.00 27.93 92 GLU A O 1
ATOM 665 N N . TRP A 1 93 ? 6.329 -1.773 14.519 1.00 17.08 93 TRP A N 1
ATOM 666 C CA . TRP A 1 93 ? 6.613 -2.483 13.295 1.00 22.92 93 TRP A CA 1
ATOM 667 C C . TRP A 1 93 ? 5.424 -3.291 12.760 1.00 35.64 93 TRP A C 1
ATOM 668 O O . TRP A 1 93 ? 4.413 -3.546 13.449 1.00 35.02 93 TRP A O 1
ATOM 679 N N . THR A 1 94 ? 5.575 -3.748 11.536 1.00 28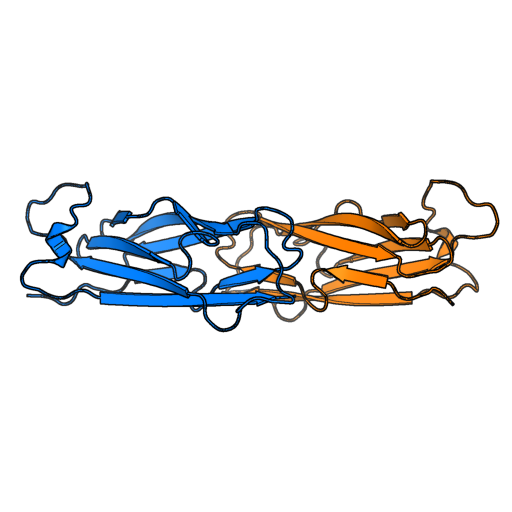.03 94 THR A N 1
ATOM 680 C CA . THR A 1 94 ? 4.551 -4.559 10.915 1.00 35.30 94 THR A CA 1
ATOM 681 C C . THR A 1 94 ? 5.127 -5.312 9.723 1.00 37.53 94 THR A C 1
ATOM 682 O O . THR A 1 94 ? 6.234 -4.972 9.306 1.00 37.13 94 THR A O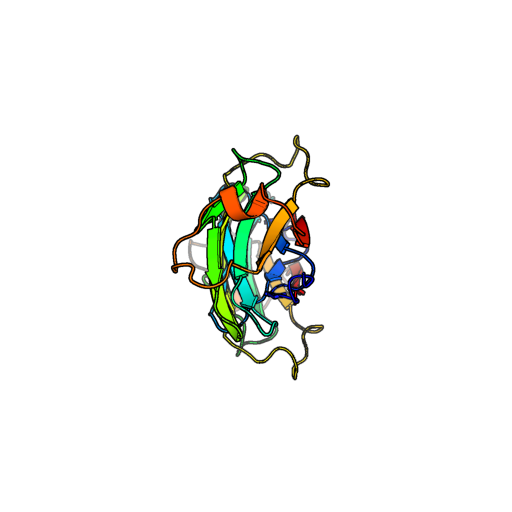 1
ATOM 686 N N . ASN A 1 95 ? 4.451 -6.350 9.211 1.00 28.06 95 ASN A N 1
ATOM 687 C CA . ASN A 1 95 ? 4.997 -7.086 8.079 1.00 24.36 95 ASN A CA 1
ATOM 688 C C . ASN A 1 95 ? 4.808 -6.276 6.835 1.00 33.54 95 ASN A C 1
ATOM 689 O O . ASN A 1 95 ? 3.761 -5.667 6.707 1.00 34.50 95 ASN A O 1
ATOM 694 N N . THR A 1 96 ? 5.772 -6.209 5.918 1.00 34.54 96 THR A N 1
ATOM 695 C CA . THR A 1 96 ? 5.486 -5.420 4.738 1.00 31.29 96 THR A CA 1
ATOM 696 C C . THR A 1 96 ? 4.616 -6.283 3.859 1.00 46.81 96 THR A C 1
ATOM 697 O O . THR A 1 96 ? 4.615 -7.522 3.967 1.00 42.83 96 THR A O 1
ATOM 701 N N . PRO A 1 97 ? 3.897 -5.596 2.984 1.00 46.01 97 PRO A N 1
ATOM 702 C CA . PRO A 1 97 ? 2.974 -6.218 2.044 1.00 44.58 97 PRO A CA 1
ATOM 703 C C . PRO A 1 97 ? 3.651 -6.915 0.879 1.00 58.67 97 PRO A C 1
ATOM 704 O O . PRO A 1 97 ? 4.657 -6.426 0.389 1.00 59.38 97 PRO A O 1
ATOM 708 N N . ASP A 1 98 ? 3.075 -8.042 0.435 1.00 66.88 98 ASP A N 1
ATOM 709 C CA . ASP A 1 98 ? 3.590 -8.816 -0.695 1.00 69.31 98 ASP A CA 1
ATOM 710 C C . ASP A 1 98 ? 3.816 -7.884 -1.878 1.00 69.92 98 ASP A C 1
ATOM 711 O O . ASP A 1 98 ? 2.959 -7.045 -2.232 1.00 60.56 98 ASP A O 1
ATOM 716 N N . GLY A 1 99 ? 5.002 -8.019 -2.459 1.00 70.32 99 GLY A N 1
ATOM 717 C CA . GLY A 1 99 ? 5.403 -7.204 -3.595 1.00 74.91 99 GLY A CA 1
ATOM 718 C C . GLY A 1 99 ? 5.894 -5.774 -3.302 1.00 79.78 99 GLY A C 1
ATOM 719 O O . GLY A 1 99 ? 6.073 -4.999 -4.249 1.00 80.99 99 GLY A O 1
ATOM 720 N N . ALA A 1 100 ? 6.140 -5.411 -2.019 1.00 73.32 100 ALA A N 1
ATOM 721 C CA . ALA A 1 100 ? 6.621 -4.076 -1.617 1.00 64.98 100 ALA A CA 1
ATOM 722 C C . ALA A 1 100 ? 8.138 -3.893 -1.752 1.00 61.60 100 ALA A C 1
ATOM 723 O O . ALA A 1 100 ? 8.926 -4.849 -1.760 1.00 55.37 100 ALA A O 1
ATOM 725 N N . ALA A 1 101 ? 8.516 -2.627 -1.894 1.00 58.29 101 ALA A N 1
ATOM 726 C CA . ALA A 1 101 ? 9.881 -2.189 -2.091 1.00 59.19 101 ALA A CA 1
ATOM 727 C C . ALA A 1 101 ? 10.568 -1.727 -0.831 1.00 54.94 101 ALA A C 1
ATOM 728 O O . ALA A 1 101 ? 9.922 -1.321 0.121 1.00 60.92 101 ALA A O 1
ATOM 730 N N . LYS A 1 102 ? 11.881 -1.775 -0.864 1.00 42.74 102 LYS A N 1
ATOM 731 C CA . LYS A 1 102 ? 12.658 -1.372 0.271 1.00 39.11 102 LYS A CA 1
ATOM 732 C C . LYS A 1 102 ? 12.723 0.122 0.497 1.00 43.54 102 LYS A C 1
ATOM 733 O O . LYS A 1 102 ? 13.753 0.779 0.351 1.00 53.85 102 LYS A O 1
ATOM 739 N N . GLN A 1 103 ? 11.575 0.614 0.873 1.00 29.70 103 GLN A N 1
ATOM 740 C CA . GLN A 1 103 ? 11.357 1.995 1.183 1.00 27.47 103 GLN A CA 1
ATOM 7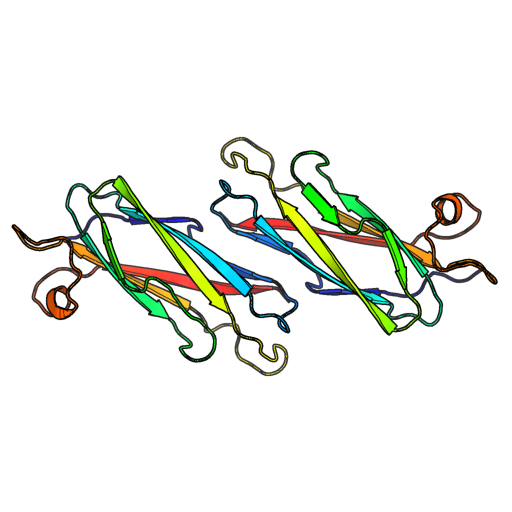41 C C . GLN A 1 103 ? 10.209 2.003 2.126 1.00 38.77 103 GLN A C 1
ATOM 742 O O . GLN A 1 103 ? 9.271 1.239 1.972 1.00 40.45 103 GLN A O 1
ATOM 748 N N . PHE A 1 104 ? 10.314 2.794 3.148 1.00 41.40 104 PHE A N 1
ATOM 749 C CA . PHE A 1 104 ? 9.244 2.750 4.090 1.00 32.63 104 PHE A CA 1
ATOM 750 C C . PHE A 1 104 ? 8.116 3.645 3.661 1.00 40.27 104 PHE A C 1
ATOM 751 O O . PHE A 1 104 ? 8.346 4.770 3.206 1.00 33.37 104 PHE A O 1
ATOM 759 N N . ARG A 1 105 ? 6.899 3.109 3.825 1.00 41.94 105 ARG A N 1
ATOM 760 C CA . ARG A 1 105 ? 5.641 3.807 3.522 1.00 37.78 105 ARG A CA 1
ATOM 761 C C . ARG A 1 105 ? 4.736 3.772 4.738 1.00 32.43 105 ARG A C 1
ATOM 762 O O . ARG A 1 105 ? 4.300 2.733 5.193 1.00 39.33 105 ARG A O 1
ATOM 770 N N . ARG A 1 106 ? 4.468 4.924 5.288 1.00 28.68 106 ARG A N 1
ATOM 771 C CA . ARG A 1 106 ? 3.626 5.019 6.466 1.00 29.91 106 ARG A CA 1
ATOM 772 C C . ARG A 1 106 ? 2.281 4.319 6.374 1.00 43.56 106 ARG A C 1
ATOM 773 O O . ARG A 1 106 ? 1.739 3.813 7.358 1.00 51.46 106 ARG A O 1
ATOM 775 N N . GLU A 1 107 ? 1.713 4.328 5.183 1.00 44.87 107 GLU A N 1
ATOM 776 C CA . GLU A 1 107 ? 0.417 3.736 4.972 1.00 44.41 107 GLU A CA 1
ATOM 777 C C . GLU A 1 107 ? 0.317 2.319 5.458 1.00 41.43 107 GLU A C 1
ATOM 778 O O . GLU A 1 107 ? -0.752 1.879 5.820 1.00 52.10 107 GLU A O 1
ATOM 784 N N . TRP A 1 108 ? 1.421 1.596 5.459 1.00 39.07 108 TRP A N 1
ATOM 785 C CA . TRP A 1 108 ? 1.459 0.211 5.917 1.00 39.49 108 TRP A CA 1
ATOM 786 C C . TRP A 1 108 ? 0.916 0.035 7.334 1.00 41.53 108 TRP A C 1
ATOM 787 O O . TRP A 1 108 ? 0.521 -1.066 7.741 1.00 40.35 108 TRP A O 1
ATOM 798 N N . PHE A 1 109 ? 0.918 1.131 8.085 1.00 38.53 109 PHE A N 1
ATOM 799 C CA . PHE A 1 109 ? 0.454 1.136 9.457 1.00 41.76 109 PHE A CA 1
ATOM 800 C C . PHE A 1 109 ? -1.016 1.491 9.580 1.00 51.76 109 PHE A C 1
ATOM 801 O O . PHE A 1 109 ? -1.649 1.160 10.578 1.00 55.11 109 PHE A O 1
ATOM 809 N N . GLN A 1 110 ? -1.543 2.183 8.559 1.00 46.32 110 GLN A N 1
ATOM 810 C CA . GLN A 1 110 ? -2.909 2.661 8.500 1.00 42.23 110 GLN A CA 1
ATOM 811 C C . GLN A 1 110 ? -3.929 1.639 8.035 1.00 39.41 110 GLN A C 1
ATOM 812 O O . GLN A 1 110 ? -5.093 1.666 8.412 1.00 42.56 110 GLN A O 1
ATOM 818 N N . GLY A 1 111 ? -3.472 0.747 7.197 1.00 30.89 111 GLY A N 1
ATOM 819 C CA . GLY A 1 111 ? -4.284 -0.276 6.610 1.00 27.75 111 GLY A CA 1
ATOM 820 C C . GLY A 1 111 ? -4.875 -1.300 7.547 1.00 36.59 111 GLY A C 1
ATOM 821 O O . GLY A 1 111 ? -4.778 -1.241 8.763 1.00 39.98 111 GLY A O 1
ATOM 822 N N . ASP A 1 112 ? -5.538 -2.247 6.935 1.00 30.15 112 ASP A N 1
ATOM 823 C CA . ASP A 1 112 ? -6.120 -3.235 7.742 1.00 31.86 112 ASP A CA 1
ATOM 824 C C . ASP A 1 112 ? -5.080 -4.235 8.153 1.00 42.16 112 ASP A C 1
ATOM 825 O O . ASP A 1 112 ? -4.527 -4.965 7.360 1.00 51.63 112 ASP A O 1
ATOM 830 N N . GLY A 1 113 ? -4.842 -4.327 9.424 1.00 43.96 113 GLY A N 1
ATOM 831 C CA . GLY A 1 113 ? -3.869 -5.295 9.853 1.00 46.12 113 GLY A CA 1
ATOM 832 C C . GLY A 1 113 ? -3.482 -5.148 11.323 1.00 48.17 113 GLY A C 1
ATOM 833 O O . GLY A 1 113 ? -4.293 -4.696 12.144 1.00 49.90 113 GLY A O 1
ATOM 834 N N . MET A 1 114 ? -2.230 -5.536 11.642 1.00 40.95 114 MET A N 1
ATOM 835 C CA . MET A 1 114 ? -1.668 -5.516 12.995 1.00 35.70 114 MET A CA 1
ATOM 836 C C . MET A 1 114 ? -0.312 -4.891 13.135 1.00 32.18 114 MET A C 1
ATOM 837 O O . MET A 1 114 ? 0.615 -5.281 12.452 1.00 31.64 114 MET A O 1
ATOM 842 N N . VAL A 1 115 ? -0.192 -3.937 14.044 1.00 36.36 115 VAL A N 1
ATOM 843 C CA . VAL A 1 115 ? 1.090 -3.284 14.311 1.00 32.59 115 VAL A CA 1
ATOM 844 C C . VAL A 1 115 ? 1.649 -3.790 15.643 1.00 36.71 115 VAL A C 1
ATOM 845 O O . VAL A 1 115 ? 0.933 -3.925 16.637 1.00 35.33 115 VAL A O 1
ATOM 849 N N . ARG A 1 116 ? 2.932 -4.107 15.672 1.00 36.47 116 ARG A N 1
ATOM 850 C CA . ARG A 1 116 ? 3.555 -4.556 16.910 1.00 28.84 116 ARG A CA 1
ATOM 851 C C . ARG A 1 116 ? 4.362 -3.396 17.467 1.00 29.13 116 ARG A C 1
ATOM 852 O O . ARG A 1 116 ? 4.991 -2.602 16.731 1.00 23.41 116 ARG A O 1
ATOM 860 N N . ARG A 1 117 ? 4.342 -3.315 18.789 1.00 31.49 117 ARG A N 1
ATOM 861 C CA . ARG A 1 117 ? 5.099 -2.287 19.508 1.00 36.15 117 ARG A CA 1
ATOM 862 C C . ARG A 1 117 ? 6.061 -2.679 20.641 1.00 39.00 117 ARG A C 1
ATOM 863 O O . ARG A 1 117 ? 5.748 -3.552 21.459 1.00 33.31 117 ARG A O 1
ATOM 871 N N . LYS A 1 118 ? 7.234 -2.033 20.680 1.00 36.77 118 LYS A N 1
ATOM 872 C CA . LYS A 1 118 ? 8.248 -2.269 21.714 1.00 28.78 118 LYS A CA 1
ATOM 873 C C . LYS A 1 118 ? 8.766 -1.002 22.283 1.00 24.27 118 LYS A C 1
ATOM 874 O O . LYS A 1 118 ? 9.319 -0.126 21.603 1.00 24.16 118 LYS A O 1
ATOM 880 N N . ASN A 1 119 ? 8.619 -0.901 23.555 1.00 23.50 119 ASN A N 1
ATOM 881 C CA . ASN A 1 119 ? 9.186 0.311 24.120 1.00 32.96 119 ASN A CA 1
ATOM 882 C C . ASN A 1 119 ? 10.530 0.070 24.784 1.00 33.98 119 ASN A C 1
ATOM 883 O O . ASN A 1 119 ? 10.763 -0.969 25.392 1.00 29.58 119 ASN A O 1
ATOM 888 N N . LEU A 1 120 ? 11.397 1.052 24.763 1.00 27.09 120 LEU A N 1
ATOM 889 C CA . LEU A 1 120 ? 12.682 0.968 25.457 1.00 16.54 120 LEU A CA 1
ATOM 890 C C . LEU A 1 120 ? 12.719 2.199 26.266 1.00 20.43 120 LEU A C 1
ATOM 891 O O . LEU A 1 120 ? 12.990 3.260 25.706 1.00 18.94 120 LEU A O 1
ATOM 896 N N . PRO A 1 121 ? 12.440 2.091 27.544 1.00 20.19 121 PRO A N 1
ATOM 897 C CA . PRO A 1 121 ? 12.489 3.270 28.370 1.00 20.96 121 PRO A CA 1
ATOM 898 C C . PRO A 1 121 ? 13.918 3.865 28.458 1.00 28.75 121 PRO A C 1
ATOM 899 O O . PRO A 1 121 ? 14.906 3.178 28.197 1.00 25.74 121 PRO A O 1
ATOM 903 N N . ILE A 1 122 ? 13.978 5.167 28.806 1.00 29.18 122 ILE A N 1
ATOM 904 C CA . ILE A 1 122 ? 15.177 5.969 29.029 1.00 33.12 122 ILE A CA 1
ATOM 905 C C . ILE A 1 122 ? 15.389 6.106 30.513 1.00 40.19 122 ILE A C 1
ATOM 906 O O . ILE A 1 122 ? 14.517 6.613 31.255 1.00 27.66 122 ILE A O 1
ATOM 911 N N . GLU A 1 123 ? 16.570 5.692 30.933 1.00 45.77 123 GLU A N 1
ATOM 912 C CA . GLU A 1 123 ? 16.933 5.856 32.321 1.00 48.85 123 GLU A CA 1
ATOM 913 C C . GLU A 1 123 ? 18.047 6.860 32.386 1.00 39.82 123 GLU A C 1
ATOM 914 O O . GLU A 1 123 ? 19.067 6.718 31.715 1.00 39.52 123 GLU A O 1
ATOM 920 N N . TYR A 1 124 ? 17.857 7.873 33.186 1.00 39.78 124 TYR A N 1
ATOM 921 C CA . TYR A 1 124 ? 18.899 8.870 33.339 1.00 42.69 124 TYR A CA 1
ATOM 922 C C . TYR A 1 124 ? 19.791 8.626 34.573 1.00 46.25 124 TYR A C 1
ATOM 923 O O . TYR A 1 124 ? 19.313 8.602 35.711 1.00 43.08 124 TYR A O 1
ATOM 932 N N . ASN A 1 125 ? 21.083 8.427 34.356 1.00 39.77 125 ASN A N 1
ATOM 933 C CA . ASN A 1 125 ? 21.963 8.190 35.489 1.00 44.32 125 ASN A CA 1
ATOM 934 C C . ASN A 1 125 ? 22.747 9.433 35.858 1.00 44.25 125 ASN A C 1
ATOM 935 O O . ASN A 1 125 ? 23.612 9.870 35.089 1.00 40.31 125 ASN A O 1
ATOM 940 N N . LEU A 1 126 ? 22.438 10.002 37.011 1.00 41.68 126 LEU A N 1
ATOM 941 C CA . LEU A 1 126 ? 23.108 11.223 37.430 1.00 54.39 126 LEU A CA 1
ATOM 942 C C . LEU A 1 126 ? 24.423 11.073 38.159 1.00 65.55 126 LEU A C 1
ATOM 943 O O . LEU A 1 126 ? 25.373 11.769 37.728 1.00 55.39 126 LEU A O 1
ATOM 949 N N . PRO B 1 5 ? 43.490 16.596 55.554 1.00 92.38 5 PRO B N 1
ATOM 950 C CA . PRO B 1 5 ? 42.767 15.697 54.640 1.00 94.84 5 PRO B CA 1
ATOM 951 C C . PRO B 1 5 ? 42.172 16.371 53.398 1.00 92.32 5 PRO B C 1
ATOM 952 O O . PRO B 1 5 ? 41.528 17.424 53.511 1.00 100.00 5 PRO B O 1
ATOM 956 N N . PRO B 1 6 ? 42.381 15.767 52.215 1.00 67.89 6 PRO B N 1
ATOM 957 C CA . PRO B 1 6 ? 41.838 16.329 51.006 1.00 63.22 6 PRO B CA 1
ATOM 958 C C . PRO B 1 6 ? 40.336 16.526 51.164 1.00 85.39 6 PRO B C 1
ATOM 959 O O . PRO B 1 6 ? 39.681 15.821 51.947 1.00 87.86 6 PRO B O 1
ATOM 963 N N . GLY B 1 7 ? 39.833 17.521 50.427 1.00 89.33 7 GLY B N 1
ATOM 964 C CA . GLY B 1 7 ? 38.436 17.894 50.412 1.00 89.04 7 GLY B CA 1
ATOM 965 C C . GLY B 1 7 ? 37.658 17.018 49.444 1.00 83.75 7 GLY B C 1
ATOM 966 O O . GLY B 1 7 ? 38.232 16.198 48.711 1.00 81.64 7 GLY B O 1
ATOM 967 N N . ASP B 1 8 ? 36.344 17.213 49.469 1.00 65.62 8 ASP B N 1
ATOM 968 C CA . ASP B 1 8 ? 35.427 16.460 48.639 1.00 53.94 8 ASP B CA 1
ATOM 969 C C . ASP B 1 8 ? 35.601 16.694 47.169 1.00 47.84 8 ASP B C 1
ATOM 970 O O . ASP B 1 8 ? 35.930 17.789 46.741 1.00 47.05 8 ASP B O 1
ATOM 975 N N . ILE B 1 9 ? 35.341 15.682 46.381 1.00 42.38 9 ILE B N 1
ATOM 976 C CA . ILE B 1 9 ? 35.374 15.950 44.974 1.00 43.90 9 ILE B CA 1
ATOM 977 C C . ILE B 1 9 ? 34.113 15.462 44.393 1.00 47.49 9 ILE B C 1
ATOM 978 O O . ILE B 1 9 ? 33.537 14.486 44.881 1.00 50.27 9 ILE B O 1
ATOM 983 N N . ASN B 1 10 ? 33.743 16.173 43.340 1.00 46.09 10 ASN B N 1
ATOM 984 C CA . ASN B 1 10 ? 32.541 15.885 42.606 1.00 41.63 10 ASN B CA 1
ATOM 985 C C . ASN B 1 10 ? 32.791 15.255 41.254 1.00 45.54 10 ASN B C 1
ATOM 986 O O . ASN B 1 10 ? 33.582 15.675 40.390 1.00 44.47 10 ASN B O 1
ATOM 991 N N . THR B 1 11 ? 31.996 14.224 41.109 1.00 39.91 11 THR B N 1
ATOM 992 C CA . THR B 1 11 ? 31.908 13.416 39.926 1.00 45.45 11 THR B CA 1
ATOM 993 C C . THR B 1 11 ? 30.505 13.393 39.322 1.00 44.99 11 THR B C 1
ATOM 994 O O . THR B 1 11 ? 29.490 13.215 40.008 1.00 44.75 11 THR B O 1
ATOM 998 N N . GLN B 1 12 ? 30.484 13.540 37.992 1.00 38.35 12 GLN B N 1
ATOM 999 C CA . GLN B 1 12 ? 29.311 13.462 37.115 1.00 33.65 12 GLN B CA 1
ATOM 1000 C C . GLN B 1 12 ? 29.651 12.396 36.047 1.00 31.11 12 GLN B C 1
ATOM 1001 O O . GLN B 1 12 ? 30.524 12.608 35.196 1.00 30.50 12 GLN B O 1
ATOM 1007 N N . PRO B 1 13 ? 29.056 11.202 36.063 1.00 24.04 13 PRO B N 1
ATOM 1008 C CA . PRO B 1 13 ? 27.985 10.695 36.915 1.00 29.01 13 PRO B CA 1
ATOM 1009 C C . PRO B 1 13 ? 28.402 10.646 38.365 1.00 44.01 13 PRO B C 1
ATOM 1010 O O . PRO B 1 13 ? 29.576 10.499 38.668 1.00 49.05 13 PRO B O 1
ATOM 1014 N N . SER B 1 14 ? 27.451 10.760 39.263 1.00 40.05 14 SER B N 1
ATOM 1015 C CA . SER B 1 14 ? 27.816 10.797 40.658 1.00 41.86 14 SER B CA 1
ATOM 1016 C C . SER B 1 14 ? 28.083 9.473 41.346 1.00 48.70 14 SER B C 1
ATOM 1017 O O . SER B 1 14 ? 28.773 9.422 42.343 1.00 57.46 14 SER B O 1
ATOM 1020 N N . GLN B 1 15 ? 27.518 8.390 40.887 1.00 42.52 15 GLN B N 1
ATOM 1021 C CA . GLN B 1 15 ? 27.762 7.168 41.591 1.00 34.18 15 GLN B CA 1
ATOM 1022 C C . GLN B 1 15 ? 28.227 6.049 40.700 1.00 46.09 15 GLN B C 1
ATOM 1023 O O . GLN B 1 15 ? 28.937 5.153 41.147 1.00 54.00 15 GLN B O 1
ATOM 1029 N N . LYS B 1 16 ? 27.753 5.991 39.469 1.00 47.71 16 LYS B N 1
ATOM 1030 C CA . LYS B 1 16 ? 28.172 4.865 38.645 1.00 44.95 16 LYS B CA 1
ATOM 1031 C C . LYS B 1 16 ? 28.230 5.243 37.195 1.00 41.72 16 LYS B C 1
ATOM 1032 O O . LYS B 1 16 ? 27.779 6.314 36.810 1.00 46.92 16 LYS B O 1
ATOM 1038 N N . ILE B 1 17 ? 28.806 4.385 36.397 1.00 37.85 17 ILE B N 1
ATOM 1039 C CA . ILE B 1 17 ? 28.876 4.652 34.980 1.00 40.96 17 ILE B CA 1
ATOM 1040 C C . ILE B 1 17 ? 28.232 3.474 34.361 1.00 50.89 17 ILE B C 1
ATOM 1041 O O . ILE B 1 17 ? 28.576 2.355 34.772 1.00 43.92 17 ILE B O 1
ATOM 1046 N N . VAL B 1 18 ? 27.297 3.755 33.423 1.00 47.05 18 VAL B N 1
ATOM 1047 C CA . VAL B 1 18 ? 26.547 2.723 32.720 1.00 39.43 18 VAL B CA 1
ATOM 1048 C C . VAL B 1 18 ? 26.861 2.559 31.264 1.00 35.63 18 VAL B C 1
ATOM 1049 O O . VAL B 1 18 ? 26.776 3.472 30.446 1.00 32.69 18 VAL B O 1
ATOM 1053 N N . PHE B 1 19 ? 27.254 1.354 30.961 1.00 30.02 19 PHE B N 1
ATOM 1054 C CA . PHE B 1 19 ? 27.597 1.050 29.601 1.00 33.40 19 PHE B CA 1
ATOM 1055 C C . PHE B 1 19 ? 26.479 0.274 28.898 1.00 38.30 19 PHE B C 1
ATOM 1056 O O . PHE B 1 19 ? 26.067 -0.796 29.327 1.00 38.02 19 PHE B O 1
ATOM 1064 N N . ASN B 1 20 ? 26.000 0.762 27.777 1.00 36.79 20 ASN B N 1
ATOM 1065 C CA . ASN B 1 20 ? 24.930 0.057 27.101 1.00 40.94 20 ASN B CA 1
ATOM 1066 C C . ASN B 1 20 ? 25.391 -0.825 25.953 1.00 48.08 20 ASN B C 1
ATOM 1067 O O . ASN B 1 20 ? 26.321 -0.447 25.243 1.00 51.34 20 ASN B O 1
ATOM 1072 N N . ALA B 1 21 ? 24.707 -1.950 25.695 1.00 35.19 21 ALA B N 1
ATOM 1073 C CA . ALA B 1 21 ? 25.073 -2.745 24.531 1.00 25.78 21 ALA B CA 1
ATOM 1074 C C . ALA B 1 21 ? 24.546 -1.977 23.340 1.00 27.92 21 ALA B C 1
ATOM 1075 O O . ALA B 1 21 ? 23.811 -1.014 23.479 1.00 37.70 21 ALA B O 1
ATOM 1077 N N . PRO B 1 22 ? 24.858 -2.395 22.165 1.00 25.71 22 PRO B N 1
ATOM 1078 C CA . PRO B 1 22 ? 25.744 -3.512 21.868 1.00 32.94 22 PRO B CA 1
ATOM 1079 C C . PRO B 1 22 ? 27.210 -3.226 22.298 1.00 53.55 22 PRO B C 1
ATOM 1080 O O . PRO B 1 22 ? 27.566 -2.089 22.651 1.00 54.50 22 PRO B O 1
ATOM 1084 N N . TYR B 1 23 ? 28.063 -4.269 22.229 1.00 52.83 23 TYR B N 1
ATOM 1085 C CA . TYR B 1 23 ? 29.492 -4.237 22.593 1.00 50.75 23 TYR B CA 1
ATOM 1086 C C . TYR B 1 23 ? 30.381 -4.714 21.465 1.00 59.08 23 TYR B C 1
ATOM 1087 O O . TYR B 1 23 ? 31.379 -5.397 21.684 1.00 65.08 23 TYR B O 1
ATOM 1096 N N . ASP B 1 24 ? 30.010 -4.400 20.259 1.00 53.40 24 ASP B N 1
ATOM 1097 C CA . ASP B 1 24 ? 30.847 -4.864 19.215 1.00 54.37 24 ASP B CA 1
ATOM 1098 C C . ASP B 1 24 ? 31.644 -3.711 18.675 1.00 62.35 24 ASP B C 1
ATOM 1099 O O . ASP B 1 24 ? 32.516 -3.880 17.825 1.00 62.98 24 ASP B O 1
ATOM 1104 N N . ASP B 1 25 ? 31.308 -2.546 19.221 1.00 62.19 25 ASP B N 1
ATOM 1105 C CA . ASP B 1 25 ? 31.946 -1.280 18.894 1.00 63.90 25 ASP B CA 1
ATOM 1106 C C . ASP B 1 25 ? 32.665 -0.809 20.140 1.00 69.83 25 ASP B C 1
ATOM 1107 O O . ASP B 1 25 ? 32.241 -1.176 21.228 1.00 74.64 25 ASP B O 1
ATOM 1108 N N . LYS B 1 26 ? 33.733 -0.017 20.015 1.00 62.95 26 LYS B N 1
ATOM 1109 C CA . LYS B 1 26 ? 34.414 0.500 21.204 1.00 55.86 26 LYS B CA 1
ATOM 1110 C C . LYS B 1 26 ? 33.743 1.809 21.587 1.00 56.91 26 LYS B C 1
ATOM 1111 O O . LYS B 1 26 ? 33.641 2.716 20.776 1.00 63.90 26 LYS B O 1
ATOM 1113 N N . HIS B 1 27 ? 33.264 1.904 22.820 1.00 51.52 27 HIS B N 1
ATOM 1114 C CA . HIS B 1 27 ? 32.521 3.067 23.270 1.00 53.54 27 HIS B CA 1
ATOM 1115 C C . HIS B 1 27 ? 33.204 4.019 24.245 1.00 56.54 27 HIS B C 1
ATOM 1116 O O . HIS B 1 27 ? 33.622 3.638 25.323 1.00 61.01 27 HIS B O 1
ATOM 1118 N N . THR B 1 28 ? 33.296 5.286 23.874 1.00 45.10 28 THR B N 1
ATOM 1119 C CA . THR B 1 28 ? 33.884 6.183 24.803 1.00 41.92 28 THR B CA 1
ATOM 1120 C C . THR B 1 28 ? 32.862 7.014 25.527 1.00 49.07 28 THR B C 1
ATOM 1121 O O . THR B 1 28 ? 32.066 7.719 24.928 1.00 55.11 28 THR B O 1
ATOM 1125 N N . TYR B 1 29 ? 32.887 6.865 26.839 1.00 49.28 29 TYR B N 1
ATOM 1126 C CA . TYR B 1 29 ? 32.072 7.598 27.756 1.00 51.78 29 TYR B CA 1
ATOM 1127 C C . TYR B 1 29 ? 32.996 8.696 28.260 1.00 51.66 29 TYR B C 1
ATOM 1128 O O . TYR B 1 29 ? 34.165 8.751 27.881 1.00 47.71 29 TYR B O 1
ATOM 1137 N N . HIS B 1 30 ? 32.484 9.581 29.077 1.00 47.61 30 HIS B N 1
ATOM 1138 C CA . HIS B 1 30 ? 33.249 10.679 29.562 1.00 44.22 30 HIS B CA 1
ATOM 1139 C C . HIS B 1 30 ? 32.834 11.006 30.990 1.00 55.43 30 HIS B C 1
ATOM 1140 O O . HIS B 1 30 ? 31.680 10.821 31.349 1.00 54.73 30 HIS B O 1
ATOM 1147 N N . ILE B 1 31 ? 33.760 11.469 31.830 1.00 57.91 31 ILE B N 1
ATOM 1148 C CA . ILE B 1 31 ? 33.388 11.806 33.195 1.00 54.71 31 ILE B CA 1
ATOM 1149 C C . ILE B 1 31 ? 33.748 13.223 33.524 1.00 62.29 31 ILE B C 1
ATOM 1150 O O . ILE B 1 31 ? 34.612 13.812 32.887 1.00 69.70 31 ILE B O 1
ATOM 1155 N N . LYS B 1 32 ? 33.101 13.738 34.552 1.00 53.99 32 LYS B N 1
ATOM 1156 C CA . LYS B 1 32 ? 33.380 15.076 34.994 1.00 54.06 32 LYS B CA 1
ATOM 1157 C C . LYS B 1 32 ? 33.813 15.028 36.448 1.00 55.81 32 LYS B C 1
ATOM 1158 O O . LYS B 1 32 ? 33.112 14.496 37.327 1.00 49.06 32 LYS B O 1
ATOM 1164 N N . ILE B 1 33 ? 35.007 15.582 36.661 1.00 48.30 33 ILE B N 1
ATOM 1165 C CA . ILE B 1 33 ? 35.589 15.668 37.973 1.00 46.30 33 ILE B CA 1
ATOM 1166 C C . ILE B 1 33 ? 35.740 17.115 38.294 1.00 45.48 33 ILE B C 1
ATOM 1167 O O . ILE B 1 33 ? 36.235 17.903 37.472 1.00 41.17 33 ILE B O 1
ATOM 1172 N N . THR B 1 34 ? 35.289 17.429 39.497 1.00 44.28 34 THR B N 1
ATOM 1173 C CA . THR B 1 34 ? 35.343 18.769 40.030 1.00 47.91 34 THR B CA 1
ATOM 1174 C C . THR B 1 34 ? 35.843 18.747 41.457 1.00 57.01 34 THR B C 1
ATOM 1175 O O . THR B 1 34 ? 35.327 18.003 42.311 1.00 44.57 34 THR B O 1
ATOM 1179 N N . ASN B 1 35 ? 36.855 19.600 41.678 1.00 61.32 35 ASN B N 1
ATOM 1180 C CA . ASN B 1 35 ? 37.476 19.761 42.978 1.00 57.00 35 ASN B CA 1
ATOM 1181 C C . ASN B 1 35 ? 36.683 20.698 43.853 1.00 47.61 35 ASN B C 1
ATOM 1182 O O . ASN B 1 35 ? 36.800 21.907 43.800 1.00 46.95 35 ASN B O 1
ATOM 1187 N N . ALA B 1 36 ? 35.857 20.127 44.673 1.00 45.17 36 ALA B N 1
ATOM 1188 C CA . ALA B 1 36 ? 35.057 20.954 45.544 1.00 48.82 36 ALA B CA 1
ATOM 1189 C C . ALA B 1 36 ? 35.852 21.406 46.739 1.00 72.41 36 ALA B C 1
ATOM 1190 O O . ALA B 1 36 ? 35.291 21.747 47.783 1.00 84.60 36 ALA B O 1
ATOM 1192 N N . GLY B 1 37 ? 37.161 21.379 46.601 1.0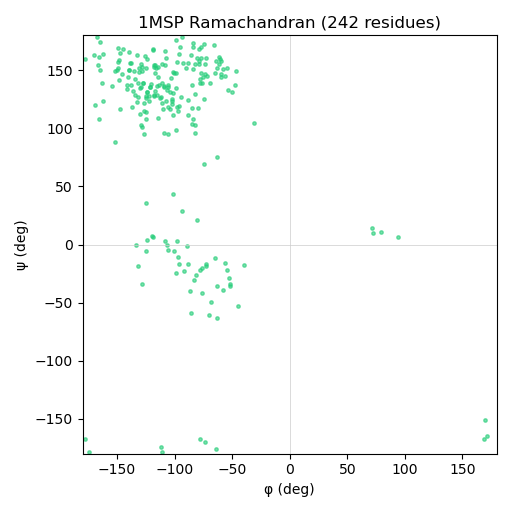0 70.57 37 GLY B N 1
ATOM 1193 C CA . GLY B 1 37 ? 37.957 21.757 47.741 1.00 74.92 37 GLY B CA 1
ATOM 1194 C C . GLY B 1 37 ? 38.350 23.215 47.763 1.00 87.70 37 GLY B C 1
ATOM 1195 O O . GLY B 1 37 ? 38.020 23.961 46.847 1.00 90.20 37 GLY B O 1
ATOM 1196 N N . GLY B 1 38 ? 39.058 23.577 48.840 1.00 84.20 38 GLY B N 1
ATOM 1197 C CA . GLY B 1 38 ? 39.588 24.900 49.066 1.00 79.86 38 GLY B CA 1
ATOM 1198 C C . GLY B 1 38 ? 41.065 24.925 48.677 1.00 76.05 38 GLY B C 1
ATOM 1199 O O . GLY B 1 38 ? 41.581 25.987 48.342 1.00 70.09 38 GLY B O 1
ATOM 1200 N N . ARG B 1 39 ? 41.725 23.742 48.718 1.00 73.30 39 ARG B N 1
ATOM 1201 C CA . ARG B 1 39 ? 43.145 23.540 48.376 1.00 70.60 39 ARG B CA 1
ATOM 1202 C C . ARG B 1 39 ? 43.319 22.804 47.059 1.00 56.22 39 ARG B C 1
ATOM 1203 O O . ARG B 1 39 ? 42.431 22.060 46.657 1.00 61.06 39 ARG B O 1
ATOM 1208 N N . ARG B 1 40 ? 44.461 23.023 46.394 1.00 38.49 40 ARG B N 1
ATOM 1209 C CA . ARG B 1 40 ? 44.753 22.377 45.132 1.00 30.97 40 ARG B CA 1
ATOM 1210 C C . ARG B 1 40 ? 45.036 20.909 45.388 1.00 48.84 40 ARG B C 1
ATOM 1211 O O . ARG B 1 40 ? 45.578 20.602 46.456 1.00 57.40 40 ARG B O 1
ATOM 1219 N N . ILE B 1 41 ? 44.626 20.008 44.452 1.00 44.69 41 ILE B N 1
ATOM 1220 C CA . ILE B 1 41 ? 44.797 18.556 44.597 1.00 37.47 41 ILE B CA 1
ATOM 1221 C C . ILE B 1 41 ? 45.358 17.943 43.366 1.00 41.89 41 ILE B C 1
ATOM 1222 O O . ILE B 1 41 ? 45.319 18.561 42.326 1.00 44.80 41 ILE B O 1
ATOM 1227 N N . GLY B 1 42 ? 45.854 16.721 43.563 1.00 34.99 42 GLY B N 1
ATOM 1228 C CA . GLY B 1 42 ? 46.426 15.885 42.546 1.00 29.09 42 GLY B CA 1
ATOM 1229 C C . GLY B 1 42 ? 45.512 14.698 42.517 1.00 35.47 42 GLY B C 1
ATOM 1230 O O . GLY B 1 42 ? 44.920 14.325 43.545 1.00 35.63 42 GLY B O 1
ATOM 1231 N N . TRP B 1 43 ? 45.350 14.112 41.354 1.00 33.99 43 TRP B N 1
ATOM 1232 C CA . TRP B 1 43 ? 44.467 12.979 41.344 1.00 37.25 43 TRP B CA 1
ATOM 1233 C C . TRP B 1 43 ? 44.893 12.013 40.278 1.00 38.99 43 TRP B C 1
ATOM 1234 O O . TRP B 1 43 ? 45.465 12.404 39.255 1.00 38.31 43 TRP B O 1
ATOM 1245 N N . ALA B 1 44 ? 44.597 10.752 40.559 1.00 35.10 44 ALA B N 1
ATOM 1246 C CA . ALA B 1 44 ? 44.895 9.686 39.641 1.00 42.35 44 ALA B CA 1
ATOM 1247 C C . ALA B 1 44 ? 43.716 8.715 39.608 1.00 51.61 44 ALA B C 1
ATOM 1248 O O . ALA B 1 44 ? 42.918 8.655 40.554 1.00 49.13 44 ALA B O 1
ATOM 1250 N N . ILE B 1 45 ? 43.610 7.987 38.498 1.00 48.59 45 ILE B N 1
ATOM 1251 C CA . ILE B 1 45 ? 42.539 7.045 38.214 1.00 47.70 45 ILE B CA 1
ATOM 1252 C C . ILE B 1 45 ? 43.013 5.623 38.158 1.00 55.43 45 ILE B C 1
ATOM 1253 O O . ILE B 1 45 ? 44.024 5.331 37.536 1.00 59.46 45 ILE B O 1
ATOM 1258 N N . LYS B 1 46 ? 42.270 4.727 38.747 1.00 52.09 46 LYS B N 1
ATOM 1259 C CA . LYS B 1 46 ? 42.676 3.345 38.644 1.00 55.16 46 LYS B CA 1
ATOM 1260 C C . LYS B 1 46 ? 41.457 2.552 38.179 1.00 53.21 46 LYS B C 1
ATOM 1261 O O . LYS B 1 46 ? 40.374 2.787 38.700 1.00 48.29 46 LYS B O 1
ATOM 1264 N N . THR B 1 47 ? 41.639 1.636 37.218 1.00 50.88 47 THR B N 1
ATOM 1265 C CA . THR B 1 47 ? 40.596 0.765 36.615 1.00 51.69 47 THR B CA 1
ATOM 1266 C C . THR B 1 47 ? 40.664 -0.698 37.030 1.00 58.74 47 THR B C 1
ATOM 1267 O O . THR B 1 47 ? 41.695 -1.192 37.470 1.00 61.04 47 THR B O 1
ATOM 1271 N N . THR B 1 48 ? 39.580 -1.425 36.867 1.00 52.57 48 THR B N 1
ATOM 1272 C CA . THR B 1 48 ? 39.632 -2.809 37.270 1.00 49.09 48 THR B CA 1
ATOM 1273 C C . THR B 1 48 ? 39.892 -3.776 36.116 1.00 54.42 48 THR B C 1
ATOM 1274 O O . THR B 1 48 ? 39.952 -4.993 36.260 1.00 58.54 48 THR B O 1
ATOM 1278 N N . ASN B 1 49 ? 40.099 -3.234 34.939 1.00 51.72 49 ASN B N 1
ATOM 1279 C CA . ASN B 1 49 ? 40.349 -4.083 33.807 1.00 51.94 49 ASN B CA 1
ATOM 1280 C C . ASN B 1 49 ? 41.200 -3.345 32.828 1.00 53.19 49 ASN B C 1
ATOM 1281 O O . ASN B 1 49 ? 40.690 -2.678 31.954 1.00 57.06 49 ASN B O 1
ATOM 1286 N N . MET B 1 50 ? 42.494 -3.441 32.987 1.00 50.98 50 MET B N 1
ATOM 1287 C CA . MET B 1 50 ? 43.394 -2.735 32.112 1.00 50.61 50 MET B CA 1
ATOM 1288 C C . MET B 1 50 ? 43.314 -3.221 30.678 1.00 69.06 50 MET B C 1
ATOM 1289 O O . MET B 1 50 ? 43.842 -2.621 29.730 1.00 75.35 50 MET B O 1
ATOM 1290 N N . ARG B 1 51 ? 42.641 -4.335 30.508 1.00 67.95 51 ARG B N 1
ATOM 1291 C CA . ARG B 1 51 ? 42.554 -4.843 29.172 1.00 68.96 51 ARG B CA 1
ATOM 1292 C C . ARG B 1 51 ? 41.386 -4.253 28.399 1.00 81.83 51 ARG B C 1
ATOM 1293 O O . ARG B 1 51 ? 41.526 -3.942 27.213 1.00 79.88 51 ARG B O 1
ATOM 1294 N N . ARG B 1 52 ? 40.251 -4.117 29.122 1.00 83.84 52 ARG B N 1
ATOM 1295 C CA . ARG B 1 52 ? 38.945 -3.611 28.665 1.00 80.79 52 ARG B CA 1
ATOM 1296 C C . ARG B 1 52 ? 38.751 -2.091 28.711 1.00 68.63 52 ARG B C 1
ATOM 1297 O O . ARG B 1 52 ? 38.504 -1.474 27.658 1.00 71.33 52 ARG B O 1
ATOM 1305 N N . LEU B 1 53 ? 38.883 -1.520 29.940 1.00 45.46 53 LEU B N 1
ATOM 1306 C CA . LEU B 1 53 ? 38.790 -0.082 30.280 1.00 39.66 53 LEU B CA 1
ATOM 1307 C C . LEU B 1 53 ? 40.035 0.730 29.909 1.00 46.47 53 LEU B C 1
ATOM 1308 O O . LEU B 1 53 ? 41.107 0.173 29.687 1.00 44.87 53 LEU B O 1
ATOM 1313 N N . SER B 1 54 ? 39.885 2.059 29.807 1.00 47.79 54 SER B N 1
ATOM 1314 C CA . SER B 1 54 ? 40.953 2.979 29.433 1.00 50.10 54 SER B CA 1
ATOM 1315 C C . SER B 1 54 ? 40.609 4.411 29.807 1.00 68.02 54 SER B C 1
ATOM 1316 O O . SER B 1 54 ? 39.471 4.868 29.640 1.00 77.43 54 SER B O 1
ATOM 1319 N N . VAL B 1 55 ? 41.599 5.124 30.319 1.00 57.10 55 VAL B N 1
ATOM 1320 C CA . VAL B 1 55 ? 41.363 6.477 30.718 1.00 45.77 55 VAL B CA 1
ATOM 1321 C C . VAL B 1 55 ? 42.369 7.423 30.127 1.00 54.33 55 VAL B C 1
ATOM 1322 O O . VAL B 1 55 ? 43.491 7.024 29.818 1.00 66.21 55 VAL B O 1
ATOM 1326 N N . ASP B 1 56 ? 41.916 8.652 29.972 1.00 47.41 56 ASP B N 1
ATOM 1327 C CA . ASP B 1 56 ? 42.692 9.737 29.410 1.00 54.49 56 ASP B CA 1
ATOM 1328 C C . ASP B 1 56 ? 42.008 11.062 29.702 1.00 64.67 56 ASP B C 1
ATOM 1329 O O . ASP B 1 56 ? 40.971 11.363 29.129 1.00 68.43 56 ASP B O 1
ATOM 1334 N N . PRO B 1 57 ? 42.581 11.856 30.614 1.00 63.23 57 PRO B N 1
ATOM 1335 C CA . PRO B 1 57 ? 43.805 11.542 31.330 1.00 60.19 57 PRO B CA 1
ATOM 1336 C C . PRO B 1 57 ? 43.622 10.546 32.447 1.00 58.33 57 PRO B C 1
ATOM 1337 O O . PRO B 1 57 ? 42.551 10.289 32.923 1.00 58.17 57 PRO B O 1
ATOM 1341 N N . PRO B 1 58 ? 44.718 10.082 32.982 1.00 56.82 58 PRO B N 1
ATOM 1342 C CA . PRO B 1 58 ? 44.659 9.153 34.081 1.00 53.38 58 PRO B CA 1
ATOM 1343 C C . PRO B 1 58 ? 45.041 9.797 35.396 1.00 55.37 58 PRO B C 1
ATOM 1344 O O . PRO B 1 58 ? 45.028 9.143 36.437 1.00 54.23 58 PRO B O 1
ATOM 1348 N N . CYS B 1 59 ? 45.374 11.079 35.347 1.00 51.84 59 CYS B N 1
ATOM 1349 C CA . CYS B 1 59 ? 45.756 11.832 36.544 1.00 51.99 59 CYS B CA 1
ATOM 1350 C C . CYS B 1 59 ? 46.011 13.252 36.140 1.00 51.50 59 CYS B C 1
ATOM 1351 O O . CYS B 1 59 ? 46.233 13.562 34.986 1.00 57.91 59 CYS B O 1
ATOM 1354 N N . GLY B 1 60 ? 45.951 14.125 37.095 1.00 44.63 60 GLY B N 1
ATOM 1355 C CA . GLY B 1 60 ? 46.173 15.512 36.811 1.00 41.88 60 GLY B CA 1
ATOM 1356 C C . GLY B 1 60 ? 46.091 16.224 38.134 1.00 57.64 60 GLY B C 1
ATOM 1357 O O . GLY B 1 60 ? 46.034 15.593 39.195 1.00 58.89 60 GLY B O 1
ATOM 1358 N N . VAL B 1 61 ? 46.004 17.538 38.050 1.00 63.86 61 VAL B N 1
ATOM 1359 C CA . VAL B 1 61 ? 45.886 18.369 39.232 1.00 70.95 61 VAL B CA 1
ATOM 1360 C C . VAL B 1 61 ? 44.803 19.419 39.044 1.00 66.40 61 VAL B C 1
ATOM 1361 O O . VAL B 1 61 ? 44.585 19.995 37.976 1.00 60.04 61 VAL B O 1
ATOM 1365 N N . LEU B 1 62 ? 44.095 19.664 40.107 1.00 57.58 62 LEU B N 1
ATOM 1366 C CA . LEU B 1 62 ? 42.996 20.542 39.985 1.00 52.90 62 LEU B CA 1
ATOM 1367 C C . LEU B 1 62 ? 42.901 21.652 40.993 1.00 56.12 62 LEU B C 1
ATOM 1368 O O . LEU B 1 62 ? 42.586 21.380 42.152 1.00 51.10 62 LEU B O 1
ATOM 1373 N N . ASP B 1 63 ? 43.077 22.891 40.544 1.00 56.20 63 ASP B N 1
ATOM 1374 C CA . ASP B 1 63 ? 42.884 23.999 41.452 1.00 57.60 63 ASP B CA 1
ATOM 1375 C C . ASP B 1 63 ? 41.448 23.899 41.925 1.00 61.16 63 ASP B C 1
ATOM 1376 O O . ASP B 1 63 ? 40.590 23.456 41.190 1.00 62.18 63 ASP B O 1
ATOM 1381 N N . PRO B 1 64 ? 41.188 24.230 43.166 1.00 60.12 64 PRO B N 1
ATOM 1382 C CA . PRO B 1 64 ? 39.846 24.142 43.741 1.00 60.41 64 PRO B CA 1
ATOM 1383 C C . PRO B 1 64 ? 38.770 24.755 42.850 1.00 65.69 64 PRO B C 1
ATOM 1384 O O . PRO B 1 64 ? 39.001 25.803 42.245 1.00 61.33 64 PRO B O 1
ATOM 1388 N N . LYS B 1 65 ? 37.628 24.070 42.743 1.00 62.13 65 LYS B N 1
ATOM 1389 C CA . LYS B 1 65 ? 36.546 24.547 41.895 1.00 58.73 65 LYS B CA 1
ATOM 1390 C C . LYS B 1 65 ? 36.936 24.381 40.422 1.00 54.23 65 LYS B C 1
ATOM 1391 O O . LYS B 1 65 ? 36.338 24.952 39.525 1.00 54.34 65 LYS B O 1
ATOM 1395 N N . GLU B 1 66 ? 37.975 23.618 40.161 1.00 47.74 66 GLU B N 1
ATOM 1396 C CA . GLU B 1 66 ? 38.394 23.441 38.781 1.00 42.48 66 GLU B CA 1
ATOM 1397 C C . GLU B 1 66 ? 37.874 22.118 38.293 1.00 57.18 66 GLU B C 1
ATOM 1398 O O . GLU B 1 66 ? 37.700 21.178 39.090 1.00 58.30 66 GLU B O 1
ATOM 1404 N N . LYS B 1 67 ? 37.567 22.081 37.008 1.00 52.24 67 LYS B N 1
ATOM 1405 C CA . LYS B 1 67 ? 36.988 20.892 36.440 1.00 49.12 67 LYS B CA 1
ATOM 1406 C C . LYS B 1 67 ? 37.853 20.306 35.390 1.00 52.75 67 LYS B C 1
ATOM 1407 O O . LYS B 1 67 ? 38.614 21.008 34.714 1.00 56.35 67 LYS B O 1
ATOM 1413 N N . VAL B 1 68 ? 37.630 19.001 35.271 1.00 44.82 68 VAL B N 1
ATOM 1414 C CA . VAL B 1 68 ? 38.242 18.146 34.287 1.00 46.60 68 VAL B CA 1
ATOM 1415 C C . VAL B 1 68 ? 37.206 17.155 33.761 1.00 50.49 68 VAL B C 1
ATOM 1416 O O . VAL B 1 68 ? 36.258 16.751 34.453 1.00 45.29 68 VAL B O 1
ATOM 1420 N N . LEU B 1 69 ? 37.435 16.803 32.513 1.00 47.86 69 LEU B N 1
ATOM 1421 C CA . LEU B 1 69 ? 36.619 15.903 31.762 1.00 50.79 69 LEU B CA 1
ATOM 1422 C C . LEU B 1 69 ? 37.492 14.773 31.231 1.00 55.30 69 LEU B C 1
ATOM 1423 O O . LEU B 1 69 ? 38.386 15.016 30.424 1.00 56.86 69 LEU B O 1
ATOM 1428 N N . MET B 1 70 ? 37.253 13.549 31.719 1.00 49.56 70 MET B N 1
ATOM 1429 C CA . MET B 1 70 ? 38.015 12.391 31.301 1.00 52.97 70 MET B CA 1
ATOM 1430 C C . MET B 1 70 ? 37.152 11.407 30.559 1.00 54.12 70 MET B C 1
ATOM 1431 O O . MET B 1 70 ? 35.976 11.187 30.865 1.00 56.58 70 MET B O 1
ATOM 1436 N N . ALA B 1 71 ? 37.814 10.815 29.590 1.00 43.46 71 ALA B N 1
ATOM 1437 C CA . ALA B 1 71 ? 37.278 9.845 28.682 1.00 38.61 71 ALA B CA 1
ATOM 1438 C C . ALA B 1 71 ? 37.539 8.394 28.982 1.00 47.79 71 ALA B C 1
ATOM 1439 O O . ALA B 1 71 ? 38.561 7.828 28.588 1.00 52.59 71 ALA B O 1
ATOM 1441 N N . VAL B 1 72 ? 36.571 7.755 29.587 1.00 48.29 72 VAL B N 1
ATOM 1442 C CA . VAL B 1 72 ? 36.672 6.333 29.796 1.00 46.99 72 VAL B CA 1
ATOM 1443 C C . VAL B 1 72 ? 36.467 5.756 28.396 1.00 56.66 72 VAL B C 1
ATOM 1444 O O . VAL B 1 72 ? 35.949 6.455 27.540 1.00 65.00 72 VAL B O 1
ATOM 1448 N N . SER B 1 73 ? 36.881 4.523 28.136 1.00 54.10 73 SER B N 1
ATOM 1449 C CA . SER B 1 73 ? 36.766 3.885 26.827 1.00 53.16 73 SER B CA 1
ATOM 1450 C C . SER B 1 73 ? 36.573 2.391 27.066 1.00 62.76 73 SER B C 1
ATOM 1451 O O . SER B 1 73 ? 37.154 1.837 27.994 1.00 64.74 73 SER B O 1
ATOM 1454 N N . CYS B 1 74 ? 35.724 1.739 26.272 1.00 61.72 74 CYS B N 1
ATOM 1455 C CA . CYS B 1 74 ? 35.416 0.331 26.463 1.00 59.15 74 CYS B CA 1
ATOM 1456 C C . CYS B 1 74 ? 35.730 -0.505 25.245 1.00 61.19 74 CYS B C 1
ATOM 1457 O O . CYS B 1 74 ? 35.293 -0.187 24.145 1.00 66.29 74 CYS B O 1
ATOM 1460 N N . ASP B 1 75 ? 36.490 -1.568 25.411 1.00 55.39 75 ASP B N 1
ATOM 1461 C CA . ASP B 1 75 ? 36.783 -2.334 24.226 1.00 56.14 75 ASP B CA 1
ATOM 1462 C C . ASP B 1 75 ? 35.715 -3.334 23.842 1.00 62.93 75 ASP B C 1
ATOM 1463 O O . ASP B 1 75 ? 34.787 -3.588 24.587 1.00 59.57 75 ASP B O 1
ATOM 1468 N N . THR B 1 76 ? 35.851 -3.912 22.659 1.00 62.44 76 THR B N 1
ATOM 1469 C CA . THR B 1 76 ? 34.859 -4.885 22.293 1.00 63.04 76 THR B CA 1
ATOM 1470 C C . THR B 1 76 ? 35.134 -6.119 23.098 1.00 66.57 76 THR B C 1
ATOM 1471 O O . THR B 1 76 ? 36.286 -6.436 23.403 1.00 69.94 76 THR B O 1
ATOM 1475 N N . PHE B 1 77 ? 34.049 -6.794 23.440 1.00 60.22 77 PHE B N 1
ATOM 1476 C CA . PHE B 1 77 ? 34.116 -8.005 24.223 1.00 55.86 77 PHE B CA 1
ATOM 1477 C C . PHE B 1 77 ? 32.812 -8.813 24.250 1.00 63.37 77 PHE B C 1
ATOM 1478 O O . PHE B 1 77 ? 31.690 -8.311 24.086 1.00 63.52 77 PHE B O 1
ATOM 1486 N N . ASN B 1 78 ? 32.971 -10.100 24.481 1.00 59.62 78 ASN B N 1
ATOM 1487 C CA . ASN B 1 78 ? 31.820 -10.956 24.524 1.00 57.96 78 ASN B CA 1
ATOM 1488 C C . ASN B 1 78 ? 31.174 -10.944 25.868 1.00 60.01 78 ASN B C 1
ATOM 1489 O O . ASN B 1 78 ? 31.678 -11.509 26.833 1.00 60.28 78 ASN B O 1
ATOM 1494 N N . ALA B 1 79 ? 30.025 -10.301 25.894 1.00 52.77 79 ALA B N 1
ATOM 1495 C CA . ALA B 1 79 ? 29.287 -10.158 27.109 1.00 49.78 79 ALA B CA 1
ATOM 1496 C C . ALA B 1 79 ? 28.586 -11.377 27.672 1.00 67.00 79 ALA B C 1
ATOM 1497 O O . ALA B 1 79 ? 28.232 -11.425 28.859 1.00 71.35 79 ALA B O 1
ATOM 1499 N N . ALA B 1 80 ? 28.387 -12.380 26.846 1.00 72.12 80 ALA B N 1
ATOM 1500 C CA . ALA B 1 80 ? 27.740 -13.551 27.392 1.00 77.58 80 ALA B CA 1
ATOM 1501 C C . ALA B 1 80 ? 28.617 -14.162 28.484 1.00 92.97 80 ALA B C 1
ATOM 1502 O O . ALA B 1 80 ? 28.257 -14.207 29.663 1.00 99.23 80 ALA B O 1
ATOM 1504 N N . THR B 1 81 ? 29.790 -14.593 28.030 1.00 87.77 81 THR B N 1
ATOM 1505 C CA . THR B 1 81 ? 30.880 -15.266 28.718 1.00 85.92 81 THR B CA 1
ATOM 1506 C C . THR B 1 81 ? 31.602 -14.631 29.953 1.00 83.56 81 THR B C 1
ATOM 1507 O O . THR B 1 81 ? 31.970 -15.355 30.887 1.00 82.13 81 THR B O 1
ATOM 1511 N N . GLU B 1 82 ? 31.850 -13.303 29.977 1.00 70.19 82 GLU B N 1
ATOM 1512 C CA . GLU B 1 82 ? 32.580 -12.692 31.088 1.00 64.42 82 GLU B CA 1
ATOM 1513 C C . GLU B 1 82 ? 31.823 -12.068 32.239 1.00 82.42 82 GLU B C 1
ATOM 1514 O O . GLU B 1 82 ? 30.603 -11.902 32.209 1.00 83.87 82 GLU B O 1
ATOM 1520 N N . ASP B 1 83 ? 32.639 -11.750 33.264 1.00 84.66 83 ASP B N 1
ATOM 1521 C CA . ASP B 1 83 ? 32.243 -11.127 34.515 1.00 83.74 83 ASP B CA 1
ATOM 1522 C C . ASP B 1 83 ? 31.968 -9.672 34.234 1.00 86.14 83 ASP B C 1
ATOM 1523 O O . ASP B 1 83 ? 32.787 -8.942 33.697 1.00 87.92 83 ASP B O 1
ATOM 1524 N N . LEU B 1 84 ? 30.778 -9.244 34.601 1.00 72.37 84 LEU B N 1
ATOM 1525 C CA . LEU B 1 84 ? 30.347 -7.891 34.366 1.00 63.06 84 LEU B CA 1
ATOM 1526 C C . LEU B 1 84 ? 29.931 -7.249 35.674 1.00 60.94 84 LEU B C 1
ATOM 1527 O O . LEU B 1 84 ? 29.471 -6.110 35.720 1.00 62.03 84 LEU B O 1
ATOM 1532 N N . ASN B 1 85 ? 30.121 -8.006 36.744 1.00 55.05 85 ASN B N 1
ATOM 1533 C CA . ASN B 1 85 ? 29.770 -7.522 38.066 1.00 55.52 85 ASN B CA 1
ATOM 1534 C C . ASN B 1 85 ? 31.000 -7.029 38.816 1.00 59.00 85 ASN B C 1
ATOM 1535 O O . ASN B 1 85 ? 30.903 -6.474 39.906 1.00 63.34 85 ASN B O 1
ATOM 1540 N N . ASN B 1 86 ? 32.173 -7.214 38.229 1.00 46.38 86 ASN B N 1
ATOM 1541 C CA . ASN B 1 86 ? 33.354 -6.799 38.923 1.00 50.94 86 ASN B CA 1
ATOM 1542 C C . ASN B 1 86 ? 34.103 -5.565 38.419 1.00 65.90 86 ASN B C 1
ATOM 1543 O O . ASN B 1 86 ? 35.134 -5.187 38.971 1.00 76.17 86 ASN B O 1
ATOM 1548 N N . ASP B 1 87 ? 33.614 -4.871 37.399 1.00 52.25 87 ASP B N 1
ATOM 1549 C CA . ASP B 1 87 ? 34.370 -3.705 36.970 1.00 42.73 87 ASP B CA 1
ATOM 1550 C C . ASP B 1 87 ? 34.202 -2.477 37.816 1.00 37.81 87 ASP B C 1
ATOM 1551 O O . ASP B 1 87 ? 33.200 -2.245 38.503 1.00 37.78 87 ASP B O 1
ATOM 1556 N N . ARG B 1 88 ? 35.217 -1.654 37.753 1.00 33.33 88 ARG B N 1
ATOM 1557 C CA . ARG B 1 88 ? 35.162 -0.471 38.554 1.00 35.29 88 ARG B CA 1
ATOM 1558 C C . ARG B 1 88 ? 36.281 0.469 38.173 1.00 37.01 88 ARG B C 1
ATOM 1559 O O . ARG B 1 88 ? 37.271 0.129 37.501 1.00 32.33 88 ARG B O 1
ATOM 1563 N N . ILE B 1 89 ? 36.064 1.682 38.616 1.00 33.00 89 ILE B N 1
ATOM 1564 C CA . ILE B 1 89 ? 36.990 2.750 38.413 1.00 37.37 89 ILE B CA 1
ATOM 1565 C C . ILE B 1 89 ? 37.232 3.420 39.755 1.00 47.63 89 ILE B C 1
ATOM 1566 O O . ILE B 1 89 ? 36.300 3.693 40.528 1.00 41.36 89 ILE B O 1
ATOM 1571 N N . THR B 1 90 ? 38.507 3.680 40.020 1.00 53.29 90 THR B N 1
ATOM 1572 C CA . THR B 1 90 ? 38.871 4.304 41.273 1.00 49.72 90 THR B CA 1
ATOM 1573 C C . THR B 1 90 ? 39.656 5.563 41.143 1.00 45.39 90 THR B C 1
ATOM 1574 O O . THR B 1 90 ? 40.660 5.687 40.426 1.00 45.01 90 THR B O 1
ATOM 1578 N N . ILE B 1 91 ? 39.177 6.519 41.862 1.00 44.32 91 ILE B N 1
ATOM 1579 C CA . ILE B 1 91 ? 39.911 7.737 41.790 1.00 54.36 91 ILE B CA 1
ATOM 1580 C C . ILE B 1 91 ? 40.503 8.045 43.130 1.00 52.60 91 ILE B C 1
ATOM 1581 O O . ILE B 1 91 ? 39.807 7.925 44.152 1.00 39.54 91 ILE B O 1
ATOM 1586 N N . GLU B 1 92 ? 41.779 8.465 43.102 1.00 50.82 92 GLU B N 1
ATOM 1587 C CA . GLU B 1 92 ? 42.489 8.859 44.300 1.00 49.88 92 GLU B CA 1
ATOM 1588 C C . GLU B 1 92 ? 42.959 10.273 44.209 1.00 47.02 92 GLU B C 1
ATOM 1589 O O . GLU B 1 92 ? 43.444 10.765 43.193 1.00 48.26 92 GLU B O 1
ATOM 1595 N N . TRP B 1 93 ? 42.795 10.933 45.300 1.00 40.90 93 TRP B N 1
ATOM 1596 C CA . TRP B 1 93 ? 43.237 12.278 45.264 1.00 45.21 93 TRP B CA 1
ATOM 1597 C C . TRP B 1 93 ? 43.907 12.619 46.567 1.00 65.40 93 TRP B C 1
ATOM 1598 O O . TRP B 1 93 ? 43.796 11.918 47.588 1.00 61.28 93 TRP B O 1
ATOM 1609 N N . THR B 1 94 ? 44.603 13.724 46.515 1.00 65.21 94 THR B N 1
ATOM 1610 C CA . THR B 1 94 ? 45.265 14.184 47.695 1.00 64.35 94 THR B CA 1
ATOM 1611 C C . THR B 1 94 ? 45.682 15.620 47.507 1.00 60.24 94 THR B C 1
ATOM 1612 O O . THR B 1 94 ? 45.946 16.029 46.370 1.00 54.58 94 THR B O 1
ATOM 1616 N N . ASN B 1 95 ? 45.744 16.385 48.611 1.00 49.56 95 ASN B N 1
ATOM 1617 C CA . ASN B 1 95 ? 46.168 17.786 48.517 1.00 46.07 95 ASN B CA 1
ATOM 1618 C C . ASN B 1 95 ? 47.530 17.900 47.860 1.00 51.71 95 ASN B C 1
ATOM 1619 O O . ASN B 1 95 ? 48.369 17.045 48.037 1.00 54.00 95 ASN B O 1
ATOM 1624 N N . THR B 1 96 ? 47.779 18.940 47.082 1.00 51.43 96 THR B N 1
ATOM 1625 C CA . THR B 1 96 ? 49.082 19.080 46.480 1.00 51.23 96 THR B CA 1
ATOM 1626 C C . THR B 1 96 ? 49.924 19.745 47.562 1.00 84.14 96 THR B C 1
ATOM 1627 O O . THR B 1 96 ? 49.346 20.445 48.395 1.00 90.49 96 THR B O 1
ATOM 1631 N N . PRO B 1 97 ? 51.247 19.501 47.579 1.00 97.50 97 PRO B N 1
ATOM 1632 C CA . PRO B 1 97 ? 52.176 20.041 48.585 1.00 99.22 97 PRO B CA 1
ATOM 1633 C C . PRO B 1 97 ? 52.603 21.513 48.400 1.00 99.88 97 PRO B C 1
ATOM 1634 O O . PRO B 1 97 ? 52.873 21.951 47.276 1.00 98.94 97 PRO B O 1
ATOM 1638 N N . ASP B 1 98 ? 52.674 22.258 49.526 1.00 87.56 98 ASP B N 1
ATOM 1639 C CA . ASP B 1 98 ? 53.032 23.677 49.596 1.00 81.08 98 ASP B CA 1
ATOM 1640 C C . ASP B 1 98 ? 54.020 24.169 48.531 1.00 81.01 98 ASP B C 1
ATOM 1641 O O . ASP B 1 98 ? 55.215 23.903 48.622 1.00 91.35 98 ASP B O 1
ATOM 1646 N N . GLY B 1 99 ? 53.526 24.896 47.522 1.00 67.79 99 GLY B N 1
ATOM 1647 C CA . GLY B 1 99 ? 54.393 25.453 46.489 1.00 65.88 99 GLY B CA 1
ATOM 1648 C C . GLY B 1 99 ? 54.606 24.676 45.192 1.00 75.53 99 GLY B C 1
ATOM 1649 O O . GLY B 1 99 ? 55.426 25.095 44.369 1.00 74.27 99 GLY B O 1
ATOM 1650 N N . ALA B 1 100 ? 53.868 23.562 45.020 1.00 80.08 100 ALA B N 1
ATOM 1651 C CA . ALA B 1 100 ? 53.903 22.667 43.849 1.00 78.27 100 ALA B CA 1
ATOM 1652 C C . ALA B 1 100 ? 53.513 23.319 42.506 1.00 79.90 100 ALA B C 1
ATOM 1653 O O . ALA B 1 100 ? 52.782 24.318 42.432 1.00 74.50 100 ALA B O 1
ATOM 1655 N N . ALA B 1 101 ? 54.013 22.727 41.424 1.00 76.15 101 ALA B N 1
ATOM 1656 C CA . ALA B 1 101 ? 53.721 23.243 40.103 1.00 78.50 101 ALA B CA 1
ATOM 1657 C C . ALA B 1 101 ? 52.763 22.365 39.283 1.00 98.75 101 ALA B C 1
ATOM 1658 O O . ALA B 1 101 ? 52.471 21.204 39.624 1.00 100.00 101 ALA B O 1
ATOM 1660 N N . LYS B 1 102 ? 52.263 22.966 38.196 1.00 97.04 102 LYS B N 1
ATOM 1661 C CA . LYS B 1 102 ? 51.345 22.345 37.265 1.00 95.38 102 LYS B CA 1
ATOM 1662 C C .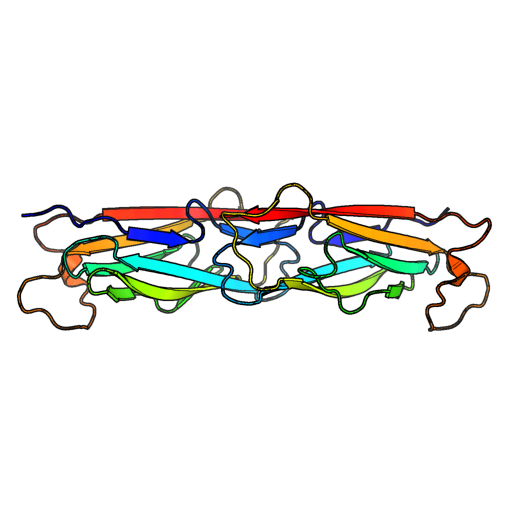 LYS B 1 102 ? 51.991 21.152 36.590 1.00 92.13 102 LYS B C 1
ATOM 1663 O O . LYS B 1 102 ? 52.389 21.236 35.423 1.00 95.83 102 LYS B O 1
ATOM 1664 N N . GLN B 1 103 ? 52.090 20.075 37.376 1.00 76.56 103 GLN B N 1
ATOM 1665 C CA . GLN B 1 103 ? 52.668 18.792 37.016 1.00 74.42 103 GLN B CA 1
ATOM 1666 C C . GLN B 1 103 ? 52.359 17.755 38.083 1.00 78.69 103 GLN B C 1
ATOM 1667 O O . GLN B 1 103 ? 52.738 17.904 39.262 1.00 80.32 103 GLN B O 1
ATOM 1673 N N . PHE B 1 104 ? 51.670 16.697 37.659 1.00 68.60 104 PHE B N 1
ATOM 1674 C CA . PHE B 1 104 ? 51.341 15.639 38.585 1.00 65.51 104 PHE B CA 1
ATOM 1675 C C . PHE B 1 104 ? 52.574 14.770 38.807 1.00 88.77 104 PHE B C 1
ATOM 1676 O O . PHE B 1 104 ? 53.360 14.539 37.874 1.00 93.96 104 PHE B O 1
ATOM 1684 N N . ARG B 1 105 ? 52.741 14.311 40.053 1.00 84.42 105 ARG B N 1
ATOM 1685 C CA . ARG B 1 105 ? 53.858 13.468 40.467 1.00 80.73 105 ARG B CA 1
ATOM 1686 C C . ARG B 1 105 ? 53.336 12.356 41.363 1.00 69.74 105 ARG B C 1
ATOM 1687 O O . ARG B 1 105 ? 52.771 12.654 42.419 1.00 67.04 105 ARG B O 1
ATOM 1690 N N . ARG B 1 106 ? 53.507 11.093 40.931 1.00 59.96 106 ARG B N 1
ATOM 1691 C CA . ARG B 1 106 ? 53.014 9.928 41.674 1.00 59.69 106 ARG B CA 1
ATOM 1692 C C . ARG B 1 106 ? 53.324 10.026 43.180 1.00 74.11 106 ARG B C 1
ATOM 1693 O O . ARG B 1 106 ? 52.468 9.935 44.080 1.00 71.57 106 ARG B O 1
ATOM 1695 N N . GLU B 1 107 ? 54.594 10.258 43.403 1.00 74.80 107 GLU B N 1
ATOM 1696 C CA . GLU B 1 107 ? 55.229 10.401 44.681 1.00 70.53 107 GLU B CA 1
ATOM 1697 C C . GLU B 1 107 ? 54.476 11.152 45.735 1.00 67.47 107 GLU B C 1
ATOM 1698 O O . GLU B 1 107 ? 54.828 11.020 46.902 1.00 71.07 107 GLU B O 1
ATOM 1704 N N . TRP B 1 108 ? 53.468 11.941 45.353 1.00 57.48 108 TRP B N 1
ATOM 1705 C CA . TRP B 1 108 ? 52.730 12.678 46.364 1.00 54.95 108 TRP B CA 1
ATOM 1706 C C . TRP B 1 108 ? 51.899 11.653 47.090 1.00 50.56 108 TRP B C 1
ATOM 1707 O O . TRP B 1 108 ? 51.376 11.875 48.187 1.00 44.32 108 TRP B O 1
ATOM 1718 N N . PHE B 1 109 ? 51.799 10.534 46.400 1.00 52.52 109 PHE B N 1
ATOM 1719 C CA . PHE B 1 109 ? 50.995 9.443 46.876 1.00 61.45 109 PHE B CA 1
ATOM 1720 C C . PHE B 1 109 ? 51.602 8.635 47.997 1.00 82.47 109 PHE B C 1
ATOM 1721 O O . PHE B 1 109 ? 50.933 8.262 48.961 1.00 85.19 109 PHE B O 1
ATOM 1729 N N . GLN B 1 110 ? 52.887 8.385 47.860 1.00 85.62 110 GLN B N 1
ATOM 1730 C CA . GLN B 1 110 ? 53.619 7.679 48.878 1.00 83.83 110 GLN B CA 1
ATOM 1731 C C . GLN B 1 110 ? 54.006 8.762 49.856 1.00 93.25 110 GLN B C 1
ATOM 1732 O O . GLN B 1 110 ? 54.705 9.712 49.504 1.00 97.84 110 GLN B O 1
ATOM 1735 N N . GLY B 1 111 ? 53.525 8.669 51.072 1.00 85.92 111 GLY B N 1
ATOM 1736 C CA . GLY B 1 111 ? 53.857 9.702 52.013 1.00 83.63 111 GLY B CA 1
ATOM 1737 C C . GLY B 1 111 ? 53.046 9.524 53.260 1.00 92.19 111 GLY B C 1
ATOM 1738 O O . GLY B 1 111 ? 52.460 8.466 53.502 1.00 92.22 111 GLY B O 1
ATOM 1739 N N . ASP B 1 112 ? 53.037 10.567 54.056 1.00 93.01 112 ASP B N 1
ATOM 1740 C CA . ASP B 1 112 ? 52.301 10.530 55.295 1.00 93.36 112 ASP B CA 1
ATOM 1741 C C . ASP B 1 112 ? 50.966 11.175 55.071 1.00 100.00 112 ASP B C 1
ATOM 1742 O O . ASP B 1 112 ? 50.053 11.107 55.897 1.00 100.00 112 ASP B O 1
ATOM 1743 N N . GLY B 1 113 ? 50.899 11.799 53.903 1.00 100.00 113 GLY B N 1
ATOM 1744 C CA . GLY B 1 113 ? 49.717 12.500 53.494 1.00 95.29 113 GLY B CA 1
ATOM 1745 C C . GLY B 1 113 ? 48.481 11.639 53.409 1.00 81.16 113 GLY B C 1
ATOM 1746 O O . GLY B 1 113 ? 48.525 10.418 53.399 1.00 79.51 113 GLY B O 1
ATOM 1747 N N . MET B 1 114 ? 47.357 12.333 53.487 1.00 68.57 114 MET B N 1
ATOM 1748 C CA . MET B 1 114 ? 46.072 11.697 53.349 1.00 65.99 114 MET B CA 1
ATOM 1749 C C . MET B 1 114 ? 45.730 11.523 51.879 1.00 66.77 114 MET B C 1
ATOM 1750 O O . MET B 1 114 ? 45.803 12.484 51.098 1.00 59.93 114 MET B O 1
ATOM 1751 N N . VAL B 1 115 ? 45.354 10.292 51.514 1.00 66.33 115 VAL B N 1
ATOM 1752 C CA . VAL B 1 115 ? 44.907 9.926 50.174 1.00 63.12 115 VAL B CA 1
ATOM 1753 C C . VAL B 1 115 ? 43.428 9.669 50.304 1.00 70.66 115 VAL B C 1
ATOM 1754 O O . VAL B 1 115 ? 42.945 9.085 51.281 1.00 73.67 115 VAL B O 1
ATOM 1758 N N . ARG B 1 116 ? 42.706 10.175 49.348 1.00 62.00 116 ARG B N 1
ATOM 1759 C CA . ARG B 1 116 ? 41.310 9.953 49.400 1.00 54.15 116 ARG B CA 1
ATOM 1760 C C . ARG B 1 116 ? 41.022 9.127 48.164 1.00 49.14 116 ARG B C 1
ATOM 1761 O O . ARG B 1 116 ? 41.775 9.142 47.146 1.00 36.24 116 ARG B O 1
ATOM 1769 N N . ARG B 1 117 ? 39.978 8.335 48.284 1.00 51.17 117 ARG B N 1
ATOM 1770 C CA . ARG B 1 117 ? 39.540 7.487 47.186 1.00 56.52 117 ARG B CA 1
ATOM 1771 C C . ARG B 1 117 ? 38.036 7.399 46.932 1.00 54.25 117 ARG B C 1
ATOM 1772 O O . ARG B 1 117 ? 37.215 7.339 47.853 1.00 46.52 117 ARG B O 1
ATOM 1780 N N . LYS B 1 118 ? 37.653 7.443 45.663 1.00 51.10 118 LYS B N 1
ATOM 1781 C CA . LYS B 1 118 ? 36.246 7.326 45.303 1.00 43.48 118 LYS B CA 1
ATOM 1782 C C . LYS B 1 118 ? 36.102 6.203 44.317 1.00 37.46 118 LYS B C 1
ATOM 1783 O O . LYS B 1 118 ? 36.795 6.130 43.287 1.00 40.20 118 LYS B O 1
ATOM 1789 N N . ASN B 1 119 ? 35.226 5.309 44.669 1.00 32.02 119 ASN B N 1
ATOM 1790 C CA . ASN B 1 119 ? 34.974 4.170 43.825 1.00 35.90 119 ASN B CA 1
ATOM 1791 C C . ASN B 1 119 ? 33.722 4.350 42.916 1.00 46.45 119 ASN B C 1
ATOM 1792 O O . ASN B 1 119 ? 32.611 4.533 43.445 1.00 46.21 119 ASN B O 1
ATOM 1797 N N . LEU B 1 120 ? 33.902 4.321 41.568 1.00 34.06 120 LEU B N 1
ATOM 1798 C CA . LEU B 1 120 ? 32.834 4.403 40.521 1.00 32.92 120 LEU B CA 1
ATOM 1799 C C . LEU B 1 120 ? 32.695 3.036 39.843 1.00 31.39 120 LEU B C 1
ATOM 1800 O O . LEU B 1 120 ? 33.428 2.660 38.904 1.00 34.68 120 LEU B O 1
ATOM 1805 N N . PRO B 1 121 ? 31.773 2.235 40.286 1.00 16.17 121 PRO B N 1
ATOM 1806 C CA . PRO B 1 121 ? 31.631 0.973 39.627 1.00 22.07 121 PRO B CA 1
ATOM 1807 C C . PRO B 1 121 ? 30.970 1.158 38.247 1.00 43.13 121 PRO B C 1
ATOM 1808 O O . PRO B 1 121 ? 30.241 2.134 38.009 1.00 49.14 121 PRO B O 1
ATOM 1812 N N . ILE B 1 122 ? 31.249 0.195 37.365 1.00 39.38 122 ILE B N 1
ATOM 1813 C CA . ILE B 1 122 ? 30.739 0.104 36.024 1.00 42.68 122 ILE B CA 1
ATOM 1814 C C . ILE B 1 122 ? 29.569 -0.876 36.027 1.00 59.97 122 ILE B C 1
ATOM 1815 O O . ILE B 1 122 ? 29.666 -1.958 36.628 1.00 55.37 122 ILE B O 1
ATOM 1820 N N . GLU B 1 123 ? 28.485 -0.462 35.343 1.00 53.77 123 GLU B N 1
ATOM 1821 C CA . GLU B 1 123 ? 27.263 -1.220 35.127 1.00 39.83 123 GLU B CA 1
ATOM 1822 C C . GLU B 1 123 ? 27.104 -1.430 33.620 1.00 30.49 123 GLU B C 1
ATOM 1823 O O . GLU B 1 123 ? 27.231 -0.516 32.802 1.00 29.71 123 GLU B O 1
ATOM 1829 N N . TYR B 1 124 ? 26.904 -2.676 33.268 1.00 28.01 124 TYR B N 1
ATOM 1830 C CA . TYR B 1 124 ? 26.736 -3.093 31.903 1.00 32.40 124 TYR B CA 1
ATOM 1831 C C . TYR B 1 124 ? 25.274 -3.378 31.614 1.00 40.73 124 TYR B C 1
ATOM 1832 O O . TYR B 1 124 ? 24.707 -4.281 32.203 1.00 37.42 124 TYR B O 1
ATOM 1841 N N . ASN B 1 125 ? 24.655 -2.625 30.716 1.00 41.97 125 ASN B N 1
ATOM 1842 C CA . ASN B 1 125 ? 23.259 -2.840 30.337 1.00 36.23 125 ASN B CA 1
ATOM 1843 C C . ASN B 1 125 ? 23.202 -3.647 29.097 1.00 25.46 125 ASN B C 1
ATOM 1844 O O . ASN B 1 125 ? 23.638 -3.144 28.067 1.00 30.45 125 ASN B O 1
ATOM 1849 N N . LEU B 1 126 ? 22.669 -4.848 29.175 1.00 20.04 126 LEU B N 1
ATOM 1850 C CA . LEU B 1 126 ? 22.599 -5.728 28.032 1.00 45.26 126 LEU B CA 1
ATOM 1851 C C . LEU B 1 126 ? 21.363 -5.525 27.150 1.00 67.04 126 LEU B C 1
ATOM 1852 O O . LEU B 1 126 ? 20.249 -5.503 27.724 1.00 45.87 126 LEU B O 1
#

B-factor: mean 54.08, std 20.85, range [10.44, 100.0]

Sequence (246 aa):
SVPPGDINTQPSQKIVFNAPYDDKHTYHIKITNAGGRRIGWAIKTTNMRRLSVDPPCGVLDPKEKVLMAVSCDTFNAATEDLNNDRITIEWTNTPDGAAKQFRREWFQGDGMVRRKNLPIEYNLPPGDINTQPSQKIVFNAPYDDKHTYHIKITNAGGRRIGWAIKTTNMRRLSVDPPCGVLDPKEKVLMAVSCDTFNAATEDLNNDRITIEWTNTPDGAAKQFRREWFQGDGMVRRKNLPIEYNL

CATH classification: 2.60.40.10